Protein AF-A0AA97DEB3-F1 (afdb_monomer)

Foldseek 3Di:
DDDDDDDDDDDDDPDDDDDDDDDQQLLDPVSVVVVCVVDPAHKDKHFLVNCVVVVPFWQQSVCCVDPQWDDDPFHIQHVNHDQQQEFEEEQLHGDQDPDPVGGHHGRRPGTSVFFGMKMWGQDDDPSDDPSHNGTYIYTYTDDDPDQKDKDKDKDKDFDPVQQAPKDFAFPQADPQRDHPPVDDPPDPVDPPPPRDPGTDIDGTDMKIKIKMKIKHWDDDPDDDIDMDIDIDIDIDDDDDDDDFPFDQDPVRDTDTD

Secondary structure (DSSP, 8-state):
----------SS---------PPP-TTSHHHHHHHHHH-SS-EEEEEHHHHHHTT--BHHHHHTTSTTEEE-SSSEEETTB-GGG-EEEETTEE---SSTT-SSPPGGG-BTTTEEEEEEE-S--TTS-TT-SS-EEEEEEP---SSEEEEEEEEEE--GGGTTPEEEE-TTB-TTS-B--------TT-------SSPEEEE---EEEEEEEEEEEEEETTTEEEEEEEEEEEEE---------EEE-TTS-EEE-

pLDDT: mean 79.5, std 14.87, range [31.95, 95.12]

Radius of gyration: 25.23 Å; Cα contacts (8 Å, |Δi|>4): 410; chains: 1; bounding box: 85×54×62 Å

Mean predicted aligned error: 12.55 Å

Sequence (257 aa):
MTIDQLMSAEEGVALEEITIKSTVNKEKVAALILEQKKAVSIQTTIGAQELSQKGVSNAAAAVTKTAGVSKGAKNVIVRGLGDRYNSTTLNGLPLPSEDPEYKNISLDFFDTNIIKNIGVNKVFSSANAGDVGGANINIVSKELNKLKEASIRLGSGINSQTVSKEFLTIDGANKFGTQKLTHSITDFSVYNFKNSFQPNRQNLQINKSASFKYGKKFVVGTNNTFSVFLVGNSSGNYQYQEGNIKQNTNGGSVFRD

Solvent-accessible surface area (backbone atoms only — not comparable to full-atom values): 16010 Å² total; per-residue (Å²): 133,91,81,90,77,91,80,90,78,87,79,95,69,88,73,79,84,80,79,82,83,78,80,82,60,59,30,38,58,71,50,44,52,56,49,47,74,68,45,94,60,72,52,53,67,51,18,36,53,53,37,60,74,70,70,39,65,22,44,46,62,45,50,43,72,39,89,63,32,43,83,48,97,75,47,56,24,29,76,85,32,51,45,75,25,36,42,43,22,52,72,78,40,81,48,72,40,89,43,91,94,44,62,40,44,57,36,70,77,42,41,46,90,52,34,22,28,38,37,43,28,65,58,87,48,93,91,49,68,95,68,46,76,30,28,42,38,33,39,30,60,62,75,81,87,52,61,60,49,76,50,77,49,77,48,75,46,72,58,81,93,42,53,90,39,77,42,78,38,69,65,71,49,45,99,84,73,50,60,77,78,90,66,81,92,81,50,97,86,60,88,79,75,79,76,58,92,64,58,43,77,42,70,50,73,68,27,38,36,41,35,41,37,42,34,43,50,43,76,54,78,96,82,43,73,50,72,53,78,48,75,50,77,49,74,47,80,81,84,88,85,90,73,85,56,69,50,74,49,100,80,75,54,73,50,80,117

Structure (mmCIF, N/CA/C/O backbone):
data_AF-A0AA97DEB3-F1
#
_entry.id   AF-A0AA97DEB3-F1
#
loop_
_atom_site.group_PDB
_atom_site.id
_atom_site.type_symbol
_atom_site.label_atom_id
_atom_site.label_alt_id
_atom_site.label_comp_id
_atom_site.label_asym_id
_atom_site.label_entity_id
_atom_site.label_seq_id
_atom_site.pdbx_PDB_ins_code
_atom_site.Cartn_x
_atom_site.Cartn_y
_atom_site.Cartn_z
_atom_site.occupancy
_atom_site.B_iso_or_equiv
_atom_site.auth_seq_id
_atom_site.auth_comp_id
_atom_site.auth_asym_id
_atom_site.auth_atom_id
_atom_site.pdbx_PDB_model_num
ATOM 1 N N . MET A 1 1 ? -20.457 13.143 16.761 1.00 31.95 1 MET A N 1
ATOM 2 C CA . MET A 1 1 ? -21.461 14.188 16.496 1.00 31.95 1 MET A CA 1
ATOM 3 C C . MET A 1 1 ? -22.691 13.758 17.249 1.00 31.95 1 MET A C 1
ATOM 5 O O . MET A 1 1 ? -23.195 12.683 16.954 1.00 31.95 1 MET A O 1
ATOM 9 N N . THR A 1 2 ? -23.068 14.516 18.265 1.00 32.56 2 THR A N 1
ATOM 10 C CA . THR A 1 2 ? -24.384 14.427 18.893 1.00 32.56 2 THR A CA 1
ATOM 11 C C . THR A 1 2 ? -25.368 15.141 17.969 1.00 32.56 2 THR A C 1
ATOM 13 O O . THR A 1 2 ? -25.054 16.208 17.443 1.00 32.56 2 THR A O 1
ATOM 16 N N . ILE A 1 3 ? -26.481 14.484 17.661 1.00 41.72 3 ILE A N 1
ATOM 17 C CA . ILE A 1 3 ? -27.623 15.086 16.974 1.00 41.72 3 ILE A CA 1
ATOM 18 C C . ILE A 1 3 ? -28.737 15.026 18.005 1.00 41.72 3 ILE A C 1
ATOM 20 O O . ILE A 1 3 ? -29.152 13.929 18.374 1.00 41.72 3 ILE A O 1
ATOM 24 N N . ASP A 1 4 ? -29.165 16.185 18.487 1.00 36.38 4 ASP A N 1
ATOM 25 C CA . ASP A 1 4 ? -30.224 16.284 19.483 1.00 36.38 4 ASP A CA 1
ATOM 26 C C . ASP A 1 4 ? -31.558 16.408 18.745 1.00 36.38 4 ASP A C 1
ATOM 28 O O . ASP A 1 4 ? -31.778 17.358 17.991 1.00 36.38 4 ASP A O 1
ATOM 32 N N . GLN A 1 5 ? -32.434 15.417 18.916 1.00 50.06 5 GLN A N 1
ATOM 33 C CA . GLN A 1 5 ? -33.777 15.422 18.346 1.00 50.06 5 GLN A CA 1
ATOM 34 C C . GLN A 1 5 ? -34.800 15.499 19.477 1.00 50.06 5 GLN A C 1
ATOM 36 O O . GLN A 1 5 ? -34.872 14.612 20.324 1.00 50.06 5 GLN A O 1
ATOM 41 N N . LEU A 1 6 ? -35.580 16.580 19.496 1.00 45.19 6 LEU A N 1
ATOM 42 C CA . LEU A 1 6 ? -36.646 16.790 20.472 1.00 45.19 6 LEU A CA 1
ATOM 43 C C . LEU A 1 6 ? -37.825 15.866 20.142 1.00 45.19 6 LEU A C 1
ATOM 45 O O . LEU A 1 6 ? -38.381 15.942 19.045 1.00 45.19 6 LEU A O 1
ATOM 49 N N . MET A 1 7 ? -38.208 15.004 21.084 1.00 54.56 7 MET A N 1
ATOM 50 C CA . MET A 1 7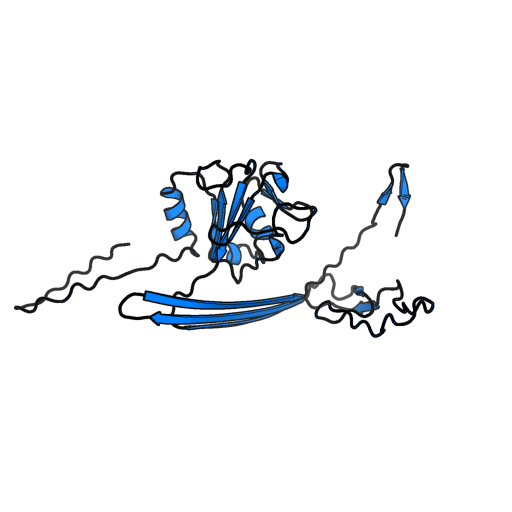 ? -39.403 14.164 20.985 1.00 54.56 7 MET A CA 1
ATOM 51 C C . MET A 1 7 ? -40.389 14.563 22.082 1.00 54.56 7 MET A C 1
ATOM 53 O O . MET A 1 7 ? -40.041 14.574 23.259 1.00 54.56 7 MET A O 1
ATOM 57 N N . SER A 1 8 ? -41.613 14.908 21.684 1.00 55.19 8 SER A N 1
ATOM 58 C CA . SER A 1 8 ? -42.741 15.126 22.591 1.00 55.19 8 SER A CA 1
ATOM 59 C C . SER A 1 8 ? -43.549 13.832 22.673 1.00 55.19 8 SER A C 1
ATOM 61 O O . SER A 1 8 ? -43.906 13.267 21.639 1.00 55.19 8 SER A O 1
ATOM 63 N N . ALA A 1 9 ? -43.807 13.361 23.892 1.00 48.81 9 ALA A N 1
ATOM 64 C CA . ALA A 1 9 ? -44.780 12.316 24.175 1.00 48.81 9 ALA A CA 1
ATOM 65 C C . ALA A 1 9 ? -45.724 12.832 25.267 1.00 48.81 9 ALA A C 1
ATOM 67 O O . ALA A 1 9 ? -45.277 13.252 26.335 1.00 48.81 9 ALA A O 1
ATOM 68 N N . GLU A 1 10 ? -47.016 12.837 24.960 1.00 53.69 10 GLU A N 1
ATOM 69 C CA . GLU A 1 10 ? -48.099 13.109 25.897 1.00 53.69 10 GLU A CA 1
ATOM 70 C C . GLU A 1 10 ? -48.399 11.789 26.633 1.00 53.69 10 GLU A C 1
ATOM 72 O O . GLU A 1 10 ? -48.665 10.769 26.005 1.00 53.69 10 GLU A O 1
ATOM 77 N N . GLU A 1 11 ? -48.250 11.822 27.960 1.00 50.94 11 GLU A N 1
ATOM 78 C CA . GLU A 1 11 ? -48.552 10.768 28.943 1.00 50.94 11 GLU A CA 1
ATOM 79 C C . GLU A 1 11 ? -47.692 9.475 28.961 1.00 50.94 11 GLU A C 1
ATOM 81 O O . GLU A 1 11 ? -47.856 8.521 28.208 1.00 50.94 11 GLU A O 1
ATOM 86 N N . GLY A 1 12 ? -46.828 9.392 29.983 1.00 53.72 12 GLY A N 1
ATOM 87 C CA . GLY A 1 12 ? -46.775 8.224 30.876 1.00 53.72 12 GLY A CA 1
ATOM 88 C C . GLY A 1 12 ? -46.011 6.963 30.462 1.00 53.72 12 GLY A C 1
ATOM 89 O O . GLY A 1 12 ? -45.922 6.052 31.283 1.00 53.72 12 GLY A O 1
ATOM 90 N N . VAL A 1 13 ? -45.419 6.879 29.270 1.00 52.38 13 VAL A N 1
ATOM 91 C CA . VAL A 1 13 ? -44.541 5.749 28.907 1.00 52.38 13 VAL A CA 1
ATOM 92 C C . VAL A 1 13 ? -43.087 6.206 28.944 1.00 52.38 13 VAL A C 1
ATOM 94 O O . VAL A 1 13 ? -42.670 7.038 28.141 1.00 52.38 13 VAL A O 1
ATOM 97 N N . ALA A 1 14 ? -42.302 5.667 29.880 1.00 57.47 14 ALA A N 1
ATOM 98 C CA . ALA A 1 14 ? -40.853 5.830 29.867 1.00 57.47 14 ALA A CA 1
ATOM 99 C C . ALA A 1 14 ? -40.305 5.185 28.583 1.00 57.47 14 ALA A C 1
ATOM 101 O O . ALA A 1 14 ? -40.228 3.962 28.474 1.00 57.47 14 ALA A O 1
ATOM 102 N N . LEU A 1 15 ? -39.997 6.008 27.583 1.00 58.38 15 LEU A N 1
ATOM 103 C CA . LEU A 1 15 ? -39.360 5.566 26.348 1.00 58.38 15 LEU A CA 1
ATOM 104 C C . LEU A 1 15 ? -37.932 5.106 26.673 1.00 58.38 15 LEU A C 1
ATOM 106 O O . LEU A 1 15 ? -37.186 5.828 27.336 1.00 58.38 15 LEU A O 1
ATOM 110 N N . GLU A 1 16 ? -37.551 3.913 26.208 1.00 60.88 16 GLU A N 1
ATOM 111 C CA . GLU A 1 16 ? -36.159 3.455 26.258 1.00 60.88 16 GLU A CA 1
ATOM 112 C C . GLU A 1 16 ? -35.254 4.467 25.543 1.00 60.88 16 GLU A C 1
ATOM 114 O O . GLU A 1 16 ? -35.536 4.898 24.422 1.00 60.88 16 GLU A O 1
ATOM 119 N N . GLU A 1 17 ? -34.160 4.858 26.198 1.00 61.16 17 GLU A N 1
ATOM 120 C CA . GLU A 1 17 ? -33.179 5.788 25.648 1.00 61.16 17 GLU A CA 1
ATOM 121 C C . GLU A 1 17 ? -32.597 5.232 24.336 1.00 61.16 17 GLU A C 1
ATOM 123 O O . GLU A 1 17 ? -31.857 4.245 24.315 1.00 61.16 17 GLU A O 1
ATOM 128 N N . ILE A 1 18 ? -32.908 5.879 23.212 1.00 59.16 18 ILE A N 1
ATOM 129 C CA . ILE A 1 18 ? -32.347 5.516 21.908 1.00 59.16 18 ILE A CA 1
ATOM 130 C C . ILE A 1 18 ? -30.943 6.122 21.800 1.00 59.16 18 ILE A C 1
ATOM 132 O O . ILE A 1 18 ? -30.759 7.253 21.352 1.00 59.16 18 ILE A O 1
ATOM 136 N N . THR A 1 19 ? -29.910 5.362 22.173 1.00 58.75 19 THR A N 1
ATOM 137 C CA . THR A 1 19 ? -28.520 5.777 21.935 1.00 58.75 19 THR A CA 1
ATOM 138 C C . THR A 1 19 ? -28.151 5.607 20.456 1.00 58.75 19 THR A C 1
ATOM 140 O O . THR A 1 19 ? -27.839 4.507 19.989 1.00 58.75 19 THR A O 1
ATOM 143 N N . ILE A 1 20 ? -28.099 6.706 19.699 1.00 57.25 20 ILE A N 1
ATOM 144 C CA . ILE A 1 20 ? -27.602 6.694 18.315 1.00 57.25 20 ILE A CA 1
ATOM 145 C C . ILE A 1 20 ? -26.071 6.543 18.324 1.00 57.25 20 ILE A C 1
ATOM 147 O O . ILE A 1 20 ? -25.315 7.513 18.415 1.00 57.25 20 ILE A O 1
ATOM 151 N N . LYS A 1 21 ? -25.579 5.306 18.196 1.00 59.59 21 LYS A N 1
ATOM 152 C CA . LYS A 1 21 ? -24.144 5.026 18.015 1.00 59.59 21 LYS A CA 1
ATOM 153 C C . LYS A 1 21 ? -23.733 5.306 16.566 1.00 59.59 21 LYS A C 1
ATOM 155 O O . LYS A 1 21 ? -23.835 4.441 15.701 1.00 59.59 21 LYS A O 1
ATOM 160 N N . SER A 1 22 ? -23.243 6.514 16.289 1.00 62.06 22 SER A N 1
ATOM 161 C CA . SER A 1 22 ? -22.642 6.848 14.990 1.00 62.06 22 SER A CA 1
ATOM 162 C C . SER A 1 22 ? -21.151 6.498 14.969 1.00 62.06 22 SER A C 1
ATOM 164 O O . SER A 1 22 ? -20.358 7.046 15.736 1.00 62.06 22 SER A O 1
ATOM 166 N N . THR A 1 23 ? -20.747 5.587 14.081 1.00 67.94 23 THR A N 1
ATOM 167 C CA . THR A 1 23 ? -19.331 5.273 13.847 1.00 67.94 23 THR A CA 1
ATOM 168 C C . THR A 1 23 ? -18.713 6.307 12.907 1.00 67.94 23 THR A C 1
ATOM 170 O O . THR A 1 23 ? -19.160 6.493 11.774 1.00 67.94 23 THR A O 1
ATOM 173 N N . VAL A 1 24 ? -17.648 6.974 13.358 1.00 76.19 24 VAL A N 1
ATOM 174 C CA . VAL A 1 24 ? -16.904 7.937 12.534 1.00 76.19 24 VAL A CA 1
ATOM 175 C C . VAL A 1 24 ? -16.156 7.196 11.424 1.00 76.19 24 VAL A C 1
ATOM 177 O O . VAL A 1 24 ? -15.290 6.365 11.692 1.00 76.19 24 VAL A O 1
ATOM 180 N N . ASN A 1 25 ? -16.460 7.516 10.164 1.00 81.75 25 ASN A N 1
ATOM 181 C CA . ASN A 1 25 ? -15.763 6.924 9.025 1.00 81.75 25 ASN A CA 1
ATOM 182 C C . ASN A 1 25 ? -14.368 7.558 8.840 1.00 81.75 25 ASN A C 1
ATOM 184 O O . ASN A 1 25 ? -14.242 8.621 8.229 1.00 81.75 25 ASN A O 1
ATOM 188 N N . LYS A 1 26 ? -13.327 6.862 9.318 1.00 84.50 26 LYS A N 1
ATOM 189 C CA . LYS A 1 26 ? -11.907 7.247 9.186 1.00 84.50 26 LYS A CA 1
ATOM 190 C C . LYS A 1 26 ? -11.318 7.081 7.773 1.00 84.50 26 LYS A C 1
ATOM 192 O O . LYS A 1 26 ? -10.110 7.204 7.597 1.00 84.50 26 LYS A O 1
ATOM 197 N N . GLU A 1 27 ? -12.137 6.789 6.766 1.00 86.81 27 GLU A N 1
ATOM 198 C CA . GLU A 1 27 ? -11.757 6.901 5.350 1.00 86.81 27 GLU A CA 1
ATOM 199 C C . GLU A 1 27 ? -11.898 8.342 4.840 1.00 86.81 27 GLU A C 1
ATOM 201 O O . GLU A 1 27 ? -11.241 8.713 3.864 1.00 86.81 27 GLU A O 1
ATOM 206 N N . LYS A 1 28 ? -12.759 9.148 5.486 1.00 88.88 28 LYS A N 1
ATOM 207 C CA . LYS A 1 28 ? -13.074 10.518 5.068 1.00 88.88 28 LYS A CA 1
ATOM 208 C C . LYS A 1 28 ? -12.009 11.506 5.526 1.00 88.88 28 LYS A C 1
ATOM 210 O O . LYS A 1 28 ? -11.651 11.544 6.702 1.00 88.88 28 LYS A O 1
ATOM 215 N N . VAL A 1 29 ? -11.622 12.407 4.626 1.00 88.56 29 VAL A N 1
ATOM 216 C CA . VAL A 1 29 ? -10.626 13.460 4.900 1.00 88.56 29 VAL A CA 1
ATOM 217 C C . VAL A 1 29 ? -11.046 14.344 6.079 1.00 88.56 29 VAL A C 1
ATOM 219 O O . VAL A 1 29 ? -10.266 14.561 6.999 1.00 88.56 29 VAL A O 1
ATOM 222 N N . ALA A 1 30 ? -12.307 14.787 6.118 1.00 89.31 30 ALA A N 1
ATOM 223 C CA . ALA A 1 30 ? -12.811 15.640 7.199 1.00 89.31 30 ALA A CA 1
ATOM 224 C C . ALA A 1 30 ? -12.749 14.966 8.585 1.00 89.31 30 ALA A C 1
ATOM 226 O O . ALA A 1 30 ? -12.435 15.620 9.579 1.00 89.31 30 ALA A O 1
ATOM 227 N N . ALA A 1 31 ? -13.016 13.656 8.652 1.00 88.00 31 ALA A N 1
ATOM 228 C CA . ALA A 1 31 ? -12.929 12.894 9.895 1.00 88.00 31 ALA A CA 1
ATOM 229 C C . ALA A 1 31 ? -11.476 12.784 10.381 1.00 88.00 31 ALA A C 1
ATOM 231 O O . ALA A 1 31 ? -11.207 12.997 11.560 1.00 88.00 31 ALA A O 1
ATOM 232 N N . LEU A 1 32 ? -10.543 12.523 9.461 1.00 89.44 32 LEU A N 1
ATOM 233 C CA . LEU A 1 32 ? -9.117 12.440 9.769 1.00 89.44 32 LEU A CA 1
ATOM 234 C C . LEU A 1 32 ? -8.525 13.787 10.195 1.00 89.44 32 LEU A C 1
ATOM 236 O O . LEU A 1 32 ? -7.707 13.819 11.105 1.00 89.44 32 LEU A O 1
ATOM 240 N N . ILE A 1 33 ? -8.960 14.903 9.605 1.00 88.75 33 ILE A N 1
ATOM 241 C CA . ILE A 1 33 ? -8.534 16.246 10.037 1.00 88.75 33 ILE A CA 1
ATOM 242 C C . ILE A 1 33 ? -9.003 16.529 11.469 1.00 88.75 33 ILE A C 1
ATOM 244 O O . ILE A 1 33 ? -8.243 17.064 12.273 1.00 88.75 33 ILE A O 1
ATOM 248 N N . LEU A 1 34 ? -10.245 16.173 11.811 1.00 88.75 34 LEU A N 1
ATOM 249 C CA . LEU A 1 34 ? -10.754 16.320 13.178 1.00 88.75 34 LEU A CA 1
ATOM 250 C C . LEU A 1 34 ? -9.974 15.462 14.179 1.00 88.75 34 LEU A C 1
ATOM 252 O O . LEU A 1 34 ? -9.740 15.906 15.299 1.00 88.75 34 LEU A O 1
ATOM 256 N N . GLU A 1 35 ? -9.572 14.255 13.783 1.00 86.75 35 GLU A N 1
ATOM 257 C CA . GLU A 1 35 ? -8.729 13.377 14.597 1.00 86.75 35 GLU A CA 1
ATOM 258 C C . GLU A 1 35 ? -7.323 13.962 14.778 1.00 86.75 35 GLU A C 1
ATOM 260 O O . GLU A 1 35 ? -6.856 14.075 15.907 1.00 86.75 35 GLU A O 1
ATOM 265 N N . GLN A 1 36 ? -6.699 14.448 13.701 1.00 86.75 36 GLN A N 1
ATOM 266 C CA . GLN A 1 36 ? -5.396 15.118 13.755 1.00 86.75 36 GLN A CA 1
ATOM 267 C C . GLN A 1 36 ? -5.416 16.359 14.653 1.00 86.75 36 GLN A C 1
ATOM 269 O O . GLN A 1 36 ? -4.488 16.561 15.426 1.00 86.75 36 GLN A O 1
ATOM 274 N N . LYS A 1 37 ? -6.487 17.164 14.616 1.00 87.31 37 LYS A N 1
ATOM 275 C CA . LYS A 1 37 ? -6.647 18.333 15.502 1.00 87.31 37 LYS A CA 1
ATOM 276 C C . LYS A 1 37 ? -6.703 17.970 16.988 1.00 87.31 37 LYS A C 1
ATOM 278 O O . LYS A 1 37 ? -6.411 18.818 17.821 1.00 87.31 37 LYS A O 1
ATOM 283 N N . LYS A 1 38 ? -7.121 16.747 17.318 1.00 8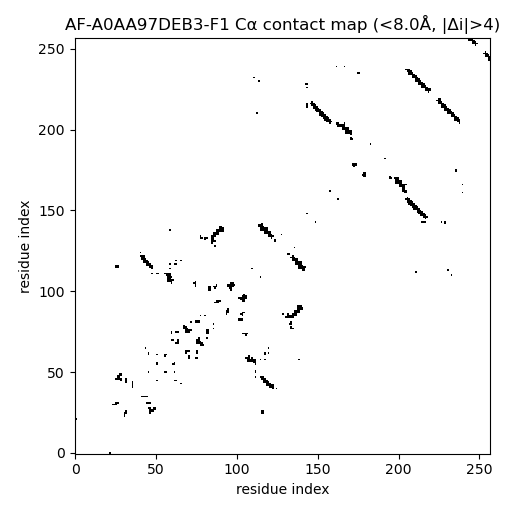7.38 38 LYS A N 1
ATOM 284 C CA . LYS A 1 38 ? -7.203 16.237 18.694 1.00 87.38 38 LYS A CA 1
ATOM 285 C C . LYS A 1 38 ? -5.969 15.430 19.104 1.00 87.38 38 LYS A C 1
ATOM 287 O O . LYS A 1 38 ? -5.870 15.041 20.264 1.00 87.38 38 LYS A O 1
ATOM 292 N N . ALA A 1 39 ? -5.073 15.125 18.167 1.00 82.88 39 ALA A N 1
ATOM 293 C CA . ALA A 1 39 ? -3.917 14.285 18.426 1.00 82.88 39 ALA A CA 1
ATOM 294 C C . ALA A 1 39 ? -2.884 15.030 19.282 1.00 82.88 39 ALA A C 1
ATOM 296 O O . ALA A 1 39 ? -2.558 16.186 19.025 1.00 82.88 39 ALA A O 1
ATOM 297 N N . VAL A 1 40 ? -2.350 14.340 20.292 1.00 81.38 40 VAL A N 1
ATOM 298 C CA . VAL A 1 40 ? -1.299 14.872 21.179 1.00 81.38 40 VAL A CA 1
ATOM 299 C C . VAL A 1 40 ? 0.052 14.944 20.458 1.00 81.38 40 VAL A C 1
ATOM 301 O O . VAL A 1 40 ? 0.881 15.796 20.763 1.00 81.38 40 VAL A O 1
ATOM 304 N N . SER A 1 41 ? 0.281 14.060 19.484 1.00 79.62 41 SER A N 1
ATOM 305 C CA . SER A 1 41 ? 1.502 14.001 18.681 1.00 79.62 41 SER A CA 1
ATOM 306 C C . SER A 1 41 ? 1.228 14.326 17.212 1.00 79.62 41 SER A C 1
ATOM 308 O O . SER A 1 41 ? 0.129 14.121 16.694 1.00 79.62 41 SER A O 1
ATOM 310 N N . ILE A 1 42 ? 2.251 14.838 16.521 1.00 80.75 42 ILE A N 1
ATOM 311 C CA . ILE A 1 42 ? 2.151 15.178 15.099 1.00 80.75 42 ILE A CA 1
ATOM 312 C C . ILE A 1 42 ? 2.120 13.887 14.278 1.00 80.75 42 ILE A C 1
ATOM 314 O O . ILE A 1 42 ? 3.145 13.233 14.075 1.00 80.75 42 ILE A O 1
ATOM 318 N N . GLN A 1 43 ? 0.945 13.568 13.743 1.00 86.06 43 GLN A N 1
ATOM 319 C CA . GLN A 1 43 ? 0.738 12.456 12.826 1.00 86.06 43 GLN A CA 1
ATOM 320 C C . GLN A 1 43 ? 0.072 12.954 11.546 1.00 86.06 43 GLN A C 1
ATOM 322 O O . GLN A 1 43 ? -0.994 13.567 11.576 1.00 86.06 43 GLN A O 1
ATOM 327 N N . THR A 1 44 ? 0.675 12.658 10.397 1.00 90.19 44 THR A N 1
ATOM 328 C CA . THR A 1 44 ? 0.016 12.876 9.106 1.00 90.19 44 THR A CA 1
ATOM 329 C C . THR A 1 44 ? -0.771 11.627 8.751 1.00 90.19 44 THR A C 1
ATOM 331 O O . THR A 1 44 ? -0.199 10.547 8.710 1.00 90.19 44 THR A O 1
ATOM 334 N N . THR A 1 45 ? -2.068 11.754 8.485 1.00 91.69 45 THR A N 1
ATOM 335 C CA . THR A 1 45 ? -2.910 10.614 8.092 1.00 91.69 45 THR A CA 1
ATOM 336 C C . THR A 1 45 ? -3.547 10.863 6.735 1.00 91.69 45 THR A C 1
ATOM 338 O O . THR A 1 45 ? -4.148 11.915 6.533 1.00 91.69 45 THR A O 1
ATOM 341 N N . ILE A 1 46 ? -3.441 9.886 5.835 1.00 92.31 46 ILE A N 1
ATOM 342 C CA . ILE A 1 46 ? -4.049 9.910 4.501 1.00 92.31 46 ILE A CA 1
ATOM 343 C C . ILE A 1 46 ? -5.131 8.830 4.443 1.00 92.31 46 ILE A C 1
ATOM 345 O O . ILE A 1 46 ? -4.850 7.650 4.651 1.00 92.31 46 ILE A O 1
ATOM 349 N N . GLY A 1 47 ? -6.376 9.227 4.179 1.00 93.12 47 GLY A N 1
ATOM 350 C CA . GLY A 1 47 ? -7.536 8.327 4.151 1.00 93.12 47 GLY A CA 1
ATOM 351 C C . GLY A 1 47 ? -7.836 7.747 2.776 1.00 93.12 47 GLY A C 1
ATOM 352 O O . GLY A 1 47 ? -7.485 8.343 1.761 1.00 93.12 47 GLY A O 1
ATOM 353 N N . ALA A 1 48 ? -8.561 6.626 2.725 1.00 90.62 48 ALA A N 1
ATOM 354 C CA . ALA A 1 48 ? -8.939 5.961 1.476 1.00 90.62 48 ALA A CA 1
ATOM 355 C C . ALA A 1 48 ? -9.650 6.885 0.468 1.00 90.62 48 ALA A C 1
ATOM 357 O O . ALA A 1 48 ? -9.452 6.735 -0.737 1.00 90.62 48 ALA A O 1
ATOM 358 N N . GLN A 1 49 ? -10.430 7.868 0.940 1.00 91.38 49 GLN A N 1
ATOM 359 C CA . GLN A 1 49 ? -11.046 8.869 0.065 1.00 91.38 49 GLN A CA 1
ATOM 360 C C . GLN A 1 49 ? -9.989 9.710 -0.667 1.00 91.38 49 GLN A C 1
ATOM 362 O O . GLN A 1 49 ? -10.077 9.895 -1.879 1.00 91.38 49 GLN A O 1
ATOM 367 N N . GLU A 1 50 ? -8.978 10.198 0.052 1.00 92.50 50 GLU A N 1
ATOM 368 C CA . GLU A 1 50 ? -7.885 10.986 -0.524 1.00 92.50 50 GLU A CA 1
ATOM 369 C C . GLU A 1 50 ? -6.998 10.132 -1.433 1.00 92.50 50 GLU A C 1
ATOM 371 O O . GLU A 1 50 ? -6.602 10.582 -2.506 1.00 92.50 50 GLU A O 1
ATOM 376 N N . LEU A 1 51 ? -6.738 8.879 -1.045 1.00 91.88 51 LEU A N 1
ATOM 377 C CA . LEU A 1 51 ? -5.993 7.921 -1.866 1.00 91.88 51 LEU A CA 1
ATOM 378 C C . LEU A 1 51 ? -6.665 7.708 -3.226 1.00 91.88 51 LEU A C 1
ATOM 380 O O . LEU A 1 51 ? -6.003 7.765 -4.262 1.00 91.88 51 LEU A O 1
ATOM 384 N N . SER A 1 52 ? -7.988 7.532 -3.224 1.00 89.00 52 SER A N 1
ATOM 385 C CA . SER A 1 52 ? -8.770 7.394 -4.451 1.00 89.00 52 SER A CA 1
ATOM 386 C C . SER A 1 52 ? -8.743 8.668 -5.298 1.00 89.00 52 SER A C 1
ATOM 388 O O . SER A 1 52 ? -8.606 8.573 -6.513 1.00 89.00 52 SER A O 1
ATOM 390 N N . GLN A 1 53 ? -8.853 9.850 -4.682 1.00 90.81 53 GLN A N 1
ATOM 391 C CA . GLN A 1 53 ? -8.802 11.132 -5.400 1.00 90.81 53 GLN A CA 1
ATOM 392 C C . GLN A 1 53 ? -7.427 11.398 -6.023 1.00 90.81 53 GLN A C 1
ATOM 394 O O . GLN A 1 53 ? -7.339 11.944 -7.117 1.00 90.81 53 GLN A O 1
ATOM 399 N N . LYS A 1 54 ? -6.350 10.988 -5.345 1.00 89.06 54 LYS A N 1
ATOM 400 C CA . LYS A 1 54 ? -4.968 11.122 -5.826 1.00 89.06 54 LYS A CA 1
ATOM 401 C C . LYS A 1 54 ? -4.545 10.010 -6.794 1.00 89.06 54 LYS A C 1
ATOM 403 O O . LYS A 1 54 ? -3.406 10.034 -7.256 1.00 89.06 54 LYS A O 1
ATOM 408 N N . GLY A 1 55 ? -5.417 9.037 -7.072 1.00 86.38 55 GLY A N 1
ATOM 409 C CA . GLY A 1 55 ? -5.140 7.935 -7.996 1.00 86.38 55 GLY A CA 1
ATOM 410 C C . GLY A 1 55 ? -3.980 7.033 -7.563 1.00 86.38 55 GLY A C 1
ATOM 411 O O . GLY A 1 55 ? -3.277 6.495 -8.413 1.00 86.38 55 GLY A O 1
ATOM 412 N N . VAL A 1 56 ? -3.736 6.889 -6.257 1.00 88.75 56 VAL A N 1
ATOM 413 C CA . VAL A 1 56 ? -2.671 6.013 -5.741 1.00 88.75 56 VAL A CA 1
ATOM 414 C C . VAL A 1 56 ? -3.173 4.578 -5.591 1.00 88.75 56 VAL A C 1
ATOM 416 O O . VAL A 1 56 ? -4.255 4.324 -5.060 1.00 88.75 56 VAL A O 1
ATOM 419 N N . SER A 1 57 ? -2.372 3.630 -6.071 1.00 86.50 57 SER A N 1
ATOM 420 C CA . SER A 1 57 ? -2.710 2.204 -6.121 1.00 86.50 57 SER A CA 1
ATOM 421 C C . SER A 1 57 ? -2.294 1.431 -4.870 1.00 86.50 57 SER A C 1
ATOM 423 O O . SER A 1 57 ? -2.981 0.485 -4.496 1.00 86.50 57 SER A O 1
ATOM 425 N N . ASN A 1 58 ? -1.233 1.858 -4.178 1.00 89.75 58 ASN A N 1
ATOM 426 C CA . ASN A 1 58 ? -0.680 1.149 -3.022 1.00 89.75 58 ASN A CA 1
ATOM 427 C C . ASN A 1 58 ? -0.162 2.085 -1.912 1.00 89.75 58 ASN A C 1
ATOM 429 O O . ASN A 1 58 ? -0.126 3.312 -2.069 1.00 89.75 58 ASN A O 1
ATOM 433 N N . ALA A 1 59 ? 0.229 1.501 -0.774 1.00 92.56 59 ALA A N 1
ATOM 434 C CA . ALA A 1 59 ? 0.717 2.241 0.385 1.00 92.56 59 ALA A CA 1
ATOM 435 C C . ALA A 1 59 ? 2.030 2.977 0.106 1.00 92.56 59 ALA A C 1
ATOM 437 O O . ALA A 1 59 ? 2.182 4.105 0.570 1.00 92.56 59 ALA A O 1
ATOM 438 N N . ALA A 1 60 ? 2.948 2.403 -0.679 1.00 92.50 60 ALA A N 1
ATOM 439 C CA . ALA A 1 60 ? 4.208 3.065 -1.023 1.00 92.50 60 ALA A CA 1
ATOM 440 C C . ALA A 1 60 ? 3.955 4.392 -1.755 1.00 92.50 60 ALA A C 1
ATOM 442 O O . ALA A 1 60 ? 4.434 5.449 -1.344 1.00 92.50 60 ALA A O 1
ATOM 443 N N . ALA A 1 61 ? 3.134 4.365 -2.806 1.00 91.38 61 ALA A N 1
ATOM 444 C CA . ALA A 1 61 ? 2.771 5.560 -3.554 1.00 91.38 61 ALA A CA 1
ATOM 445 C C . ALA A 1 61 ? 1.977 6.547 -2.684 1.00 91.38 61 ALA A C 1
ATOM 447 O O . ALA A 1 61 ? 2.166 7.758 -2.792 1.00 91.38 61 ALA A O 1
ATOM 448 N N . ALA A 1 62 ? 1.133 6.049 -1.781 1.00 92.44 62 ALA A N 1
ATOM 449 C CA . ALA A 1 62 ? 0.382 6.871 -0.845 1.00 92.44 62 ALA A CA 1
ATOM 450 C C . ALA A 1 62 ? 1.278 7.659 0.122 1.00 92.44 62 ALA A C 1
ATOM 452 O O . ALA A 1 62 ? 1.123 8.875 0.243 1.00 92.44 62 ALA A O 1
ATOM 453 N N . VAL A 1 63 ? 2.241 7.008 0.783 1.00 92.81 63 VAL A N 1
ATOM 454 C CA . VAL A 1 63 ? 3.096 7.689 1.769 1.00 92.81 63 VAL A CA 1
ATOM 455 C C . VAL A 1 63 ? 4.006 8.732 1.125 1.00 92.81 63 VAL A C 1
ATOM 457 O O . VAL A 1 63 ? 4.270 9.751 1.756 1.00 92.81 63 VAL A O 1
ATOM 460 N N . THR A 1 64 ? 4.390 8.570 -0.149 1.00 92.50 64 THR A N 1
ATOM 461 C CA . THR A 1 64 ? 5.138 9.606 -0.898 1.00 92.50 64 THR A CA 1
ATOM 462 C C . THR A 1 64 ? 4.341 10.891 -1.120 1.00 92.50 64 THR A C 1
ATOM 464 O O . THR A 1 64 ? 4.909 11.923 -1.462 1.00 92.50 64 THR A O 1
ATOM 467 N N . LYS A 1 65 ? 3.016 10.869 -0.912 1.00 90.81 65 LYS A N 1
ATOM 468 C CA . LYS A 1 65 ? 2.184 12.083 -0.927 1.00 90.81 65 LYS A CA 1
ATOM 469 C C . LYS A 1 65 ? 2.251 12.865 0.385 1.00 90.81 65 LYS A C 1
ATOM 471 O O . LYS A 1 65 ? 1.664 13.941 0.470 1.00 90.81 65 LYS A O 1
ATOM 476 N N . THR A 1 66 ? 2.944 12.338 1.393 1.00 89.69 66 THR A N 1
ATOM 477 C CA . THR A 1 66 ? 3.246 13.039 2.641 1.00 89.69 66 THR A CA 1
ATOM 478 C C . THR A 1 66 ? 4.563 13.799 2.501 1.00 89.69 66 THR A C 1
ATOM 480 O O . THR A 1 66 ? 5.544 13.270 1.987 1.00 89.69 66 THR A O 1
ATOM 483 N N . ALA A 1 67 ? 4.621 15.031 3.010 1.00 89.50 67 ALA A N 1
ATOM 484 C CA . ALA A 1 67 ? 5.836 15.844 2.966 1.00 89.50 67 ALA A CA 1
ATOM 485 C C . ALA A 1 67 ? 7.040 15.129 3.608 1.00 89.50 67 ALA A C 1
ATOM 487 O O . ALA A 1 67 ? 6.900 14.502 4.659 1.00 89.50 67 ALA A O 1
ATOM 488 N N . GLY A 1 68 ? 8.231 15.254 3.022 1.00 89.38 68 GLY A N 1
ATOM 489 C CA . GLY A 1 68 ? 9.457 14.658 3.567 1.00 89.38 68 GLY A CA 1
ATOM 490 C C . GLY A 1 68 ? 9.531 13.130 3.464 1.00 89.38 68 GLY A C 1
ATOM 491 O O . GLY A 1 68 ? 10.317 12.529 4.192 1.00 89.38 68 GLY A O 1
ATOM 492 N N . VAL A 1 69 ? 8.715 12.514 2.603 1.00 92.75 69 VAL A N 1
ATOM 493 C CA . VAL A 1 69 ? 8.789 11.092 2.248 1.00 92.75 69 VAL A CA 1
ATOM 494 C C . VAL A 1 69 ? 9.069 10.977 0.751 1.00 92.75 69 VAL A C 1
ATOM 496 O O . VAL A 1 69 ? 8.375 11.593 -0.054 1.00 92.75 69 VAL A O 1
ATOM 499 N N . SER A 1 70 ? 10.062 10.180 0.369 1.00 92.31 70 SER A N 1
ATOM 500 C CA . SER A 1 70 ? 10.373 9.863 -1.028 1.00 92.31 70 SER A CA 1
ATOM 501 C C . SER A 1 70 ? 10.430 8.352 -1.250 1.00 92.31 70 SER A C 1
ATOM 503 O O . SER A 1 70 ? 10.604 7.571 -0.312 1.00 92.31 70 SER A O 1
ATOM 505 N N . LYS A 1 71 ? 10.237 7.921 -2.502 1.00 89.06 71 LYS A N 1
ATOM 506 C CA . LYS A 1 71 ? 10.367 6.508 -2.873 1.00 89.06 71 LYS A CA 1
ATOM 507 C C . LYS A 1 71 ? 11.859 6.169 -2.974 1.00 89.06 71 LYS A C 1
ATOM 509 O O . LYS A 1 71 ? 12.569 6.813 -3.740 1.00 89.06 71 LYS A O 1
ATOM 514 N N . GLY A 1 72 ? 12.325 5.208 -2.180 1.00 85.69 72 GLY A N 1
ATOM 515 C CA . GLY A 1 72 ? 13.646 4.599 -2.339 1.00 85.69 72 GLY A CA 1
ATOM 516 C C . GLY A 1 72 ? 13.603 3.426 -3.321 1.00 85.69 72 GLY A C 1
ATOM 517 O O . GLY A 1 72 ? 12.606 3.226 -4.013 1.00 85.69 72 GLY A O 1
ATOM 518 N N . ALA A 1 73 ? 14.681 2.639 -3.373 1.00 81.88 73 ALA A N 1
ATOM 519 C CA . ALA A 1 73 ? 14.776 1.494 -4.284 1.00 81.88 73 ALA A CA 1
ATOM 520 C C . ALA A 1 73 ? 13.708 0.422 -3.998 1.00 81.88 73 ALA A C 1
ATOM 522 O O . ALA A 1 73 ? 13.056 -0.058 -4.920 1.00 81.88 73 ALA A O 1
ATOM 523 N N . LYS A 1 74 ? 13.503 0.093 -2.717 1.00 83.25 74 LYS A N 1
ATOM 524 C CA . LYS A 1 74 ? 12.531 -0.919 -2.275 1.00 83.25 74 LYS A CA 1
ATOM 525 C C . LYS A 1 74 ? 11.518 -0.389 -1.265 1.00 83.25 74 LYS A C 1
ATOM 527 O O . LYS A 1 74 ? 10.321 -0.606 -1.421 1.00 83.25 74 LYS A O 1
ATOM 532 N N . ASN A 1 75 ? 11.999 0.365 -0.281 1.00 89.44 75 ASN A N 1
ATOM 533 C CA . ASN A 1 75 ? 11.177 1.032 0.726 1.00 89.44 75 ASN A CA 1
ATOM 534 C C . ASN A 1 75 ? 11.284 2.551 0.625 1.00 89.44 75 ASN A C 1
ATOM 536 O O . ASN A 1 75 ? 11.978 3.103 -0.231 1.00 89.44 75 ASN A O 1
ATOM 540 N N . VAL A 1 76 ? 10.549 3.245 1.485 1.00 91.88 76 VAL A N 1
ATOM 541 C CA . VAL A 1 76 ? 10.499 4.705 1.491 1.00 91.88 76 VAL A CA 1
ATOM 542 C C . VAL A 1 76 ? 11.611 5.308 2.334 1.00 91.88 76 VAL A C 1
ATOM 544 O O . VAL A 1 76 ? 12.053 4.736 3.329 1.00 91.88 76 VAL A O 1
ATOM 547 N N . ILE A 1 77 ? 12.047 6.490 1.920 1.00 93.00 77 ILE A N 1
ATOM 548 C CA . ILE A 1 77 ? 13.028 7.306 2.623 1.00 93.00 77 ILE A CA 1
ATOM 549 C C . ILE A 1 77 ? 12.257 8.425 3.310 1.00 93.00 77 ILE A C 1
ATOM 551 O O . ILE A 1 77 ? 11.483 9.137 2.667 1.00 93.00 77 ILE A O 1
ATOM 555 N N . VAL A 1 78 ? 12.457 8.594 4.614 1.00 93.31 78 VAL A N 1
ATOM 556 C CA . VAL A 1 78 ? 11.743 9.601 5.405 1.00 93.31 78 VAL A CA 1
ATOM 557 C C . VAL A 1 78 ? 12.750 10.563 6.004 1.00 93.31 78 VAL A C 1
ATOM 559 O O . VAL A 1 78 ? 13.645 10.148 6.728 1.00 93.31 78 VAL A O 1
ATOM 562 N N . ARG A 1 79 ? 12.629 11.857 5.688 1.00 91.38 79 ARG A N 1
ATOM 563 C CA . ARG A 1 79 ? 13.580 12.906 6.111 1.00 91.38 79 ARG A CA 1
ATOM 564 C C . ARG A 1 79 ? 15.044 12.570 5.772 1.00 91.38 79 ARG A C 1
ATOM 566 O O . ARG A 1 79 ? 15.945 12.866 6.545 1.00 91.38 79 ARG A O 1
ATOM 573 N N . GLY A 1 80 ? 15.273 11.921 4.628 1.00 90.38 80 GLY A N 1
ATOM 574 C CA . GLY A 1 80 ? 16.606 11.470 4.204 1.00 90.38 80 GLY A CA 1
ATOM 575 C C . GLY A 1 80 ? 17.106 10.200 4.901 1.00 90.38 80 GLY A C 1
ATOM 576 O O . GLY A 1 80 ? 18.169 9.700 4.549 1.00 90.38 80 GLY A O 1
ATOM 577 N N . LEU A 1 81 ? 16.344 9.641 5.845 1.00 91.44 81 LEU A N 1
ATOM 578 C CA . LEU A 1 81 ? 16.687 8.406 6.538 1.00 91.44 81 LEU A CA 1
ATOM 579 C C . LEU A 1 81 ? 16.129 7.196 5.786 1.00 91.44 81 LEU A C 1
ATOM 581 O O . LEU A 1 81 ? 14.940 7.133 5.449 1.00 91.44 81 LEU A O 1
ATOM 585 N N . GLY A 1 82 ? 17.018 6.242 5.514 1.00 90.81 82 GLY A N 1
ATOM 586 C CA . GLY A 1 82 ? 16.690 4.990 4.841 1.00 90.81 82 GLY A CA 1
ATOM 587 C C . GLY A 1 82 ? 15.875 4.028 5.707 1.00 90.81 82 GLY A C 1
ATOM 588 O O . GLY A 1 82 ? 15.573 4.291 6.871 1.00 90.81 82 GLY A O 1
ATOM 589 N N . ASP A 1 83 ? 15.567 2.870 5.127 1.00 90.94 83 ASP A N 1
ATOM 590 C CA . ASP A 1 83 ? 14.648 1.871 5.678 1.00 90.94 83 ASP A CA 1
ATOM 591 C C . ASP A 1 83 ? 14.944 1.444 7.128 1.00 90.94 83 ASP A C 1
ATOM 593 O O . ASP A 1 83 ? 14.027 1.309 7.933 1.00 90.94 83 ASP A O 1
ATOM 597 N N . ARG A 1 84 ? 16.225 1.317 7.500 1.00 91.19 84 ARG A N 1
ATOM 598 C CA . ARG A 1 84 ? 16.652 0.879 8.844 1.00 91.19 84 ARG A CA 1
ATOM 599 C C . ARG A 1 84 ? 16.116 1.759 9.981 1.00 91.19 84 ARG A C 1
ATOM 601 O O . ARG A 1 84 ? 15.908 1.263 11.087 1.00 91.19 84 ARG A O 1
ATOM 608 N N . TYR A 1 85 ? 15.874 3.041 9.705 1.00 92.06 85 TYR A N 1
ATOM 609 C CA . TYR A 1 85 ? 15.378 4.024 10.676 1.00 92.06 85 TYR A CA 1
ATOM 610 C C . TYR A 1 85 ? 13.856 4.172 10.666 1.00 92.06 85 TYR A C 1
ATOM 612 O O . TYR A 1 85 ? 13.307 4.920 11.478 1.00 92.06 85 TYR A O 1
ATOM 620 N N . ASN A 1 86 ? 13.176 3.484 9.751 1.00 91.44 86 ASN A N 1
ATOM 621 C CA . ASN A 1 86 ? 11.728 3.479 9.648 1.00 91.44 86 ASN A CA 1
ATOM 622 C C . ASN A 1 86 ? 11.170 2.198 10.280 1.00 91.44 86 ASN A C 1
ATOM 624 O O . ASN A 1 86 ? 11.872 1.194 10.437 1.00 91.44 86 ASN A O 1
ATOM 628 N N . SER A 1 87 ? 9.902 2.246 10.670 1.00 92.44 87 SE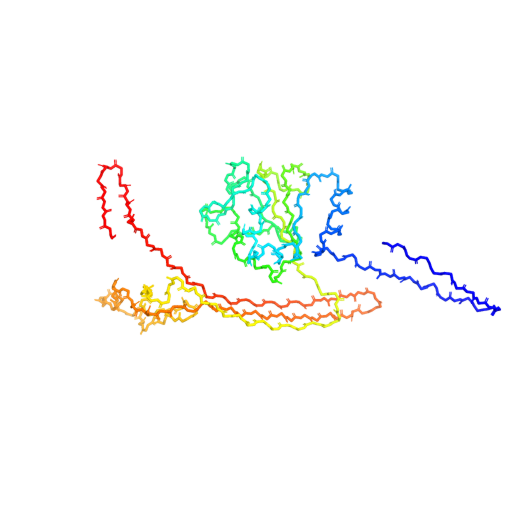R A N 1
ATOM 629 C CA . SER A 1 87 ? 9.142 1.089 11.142 1.00 92.44 87 SER A CA 1
ATOM 630 C C . SER A 1 87 ? 7.798 1.054 10.431 1.00 92.44 87 SER A C 1
ATOM 632 O O . SER A 1 87 ? 7.153 2.092 10.289 1.00 92.44 87 SER A O 1
ATOM 634 N N . THR A 1 88 ? 7.372 -0.128 10.002 1.00 93.38 88 THR A N 1
ATOM 635 C CA . THR A 1 88 ? 6.067 -0.351 9.381 1.00 93.38 88 THR A CA 1
ATOM 636 C C . THR A 1 88 ? 5.207 -1.224 10.278 1.00 93.38 88 THR A C 1
ATOM 638 O O . THR A 1 88 ? 5.630 -2.287 10.737 1.00 93.38 88 THR A O 1
ATOM 641 N N . THR A 1 89 ? 3.983 -0.770 10.521 1.00 93.75 89 THR A N 1
ATOM 642 C CA . THR A 1 89 ? 2.985 -1.481 11.314 1.00 93.75 89 THR A CA 1
ATOM 643 C C . THR A 1 89 ? 1.681 -1.634 10.534 1.00 93.75 89 THR A C 1
ATOM 645 O O . THR A 1 89 ? 1.349 -0.821 9.672 1.00 93.75 89 THR A O 1
ATOM 648 N N . LEU A 1 90 ? 0.931 -2.693 10.829 1.00 93.50 90 LEU A N 1
ATOM 649 C CA . LEU A 1 90 ? -0.419 -2.929 10.331 1.00 93.50 90 LEU A CA 1
ATOM 650 C C . LEU A 1 90 ? -1.368 -2.994 11.517 1.00 93.50 90 LEU A C 1
ATOM 652 O O . LEU A 1 90 ? -1.230 -3.849 12.388 1.00 93.50 90 LEU A O 1
ATOM 656 N N . ASN A 1 91 ? -2.335 -2.082 11.556 1.00 92.00 91 ASN A N 1
ATOM 657 C CA . ASN A 1 91 ? -3.252 -1.914 12.682 1.00 92.00 91 ASN A CA 1
ATOM 658 C C . ASN A 1 91 ? -2.509 -1.766 14.028 1.00 92.00 91 ASN A C 1
ATOM 660 O O . ASN A 1 91 ? -2.974 -2.250 15.056 1.00 92.00 91 ASN A O 1
ATOM 664 N N . GLY A 1 92 ? -1.345 -1.107 14.012 1.00 90.81 92 GLY A N 1
ATOM 665 C CA . GLY A 1 92 ? -0.477 -0.921 15.178 1.00 90.81 92 GLY A CA 1
ATOM 666 C C . GLY A 1 92 ? 0.458 -2.094 15.496 1.00 90.81 92 GLY A C 1
ATOM 667 O O . GLY A 1 92 ? 1.302 -1.954 16.375 1.00 90.81 92 GLY A O 1
ATOM 668 N N . LEU A 1 93 ? 0.363 -3.218 14.782 1.00 91.69 93 LEU A N 1
ATOM 669 C CA . LEU A 1 93 ? 1.220 -4.388 14.993 1.00 91.69 93 LEU A CA 1
ATOM 670 C C . LEU A 1 93 ? 2.436 -4.355 14.058 1.00 91.69 93 LEU A C 1
ATOM 672 O O . LEU A 1 93 ? 2.268 -4.027 12.883 1.00 91.69 93 LEU A O 1
ATOM 676 N N . PRO A 1 94 ? 3.649 -4.691 14.528 1.00 91.00 94 PRO A N 1
ATOM 677 C CA . PRO A 1 94 ? 4.842 -4.707 13.686 1.00 91.00 94 PRO A CA 1
ATOM 678 C C . PRO A 1 94 ? 4.732 -5.766 12.589 1.00 91.00 94 PRO A C 1
ATOM 680 O O . PRO A 1 94 ? 4.248 -6.873 12.827 1.00 91.00 94 PRO A O 1
ATOM 683 N N . LEU A 1 95 ? 5.205 -5.423 11.390 1.00 91.62 95 LEU A N 1
ATOM 684 C CA . LEU A 1 95 ? 5.282 -6.350 10.266 1.00 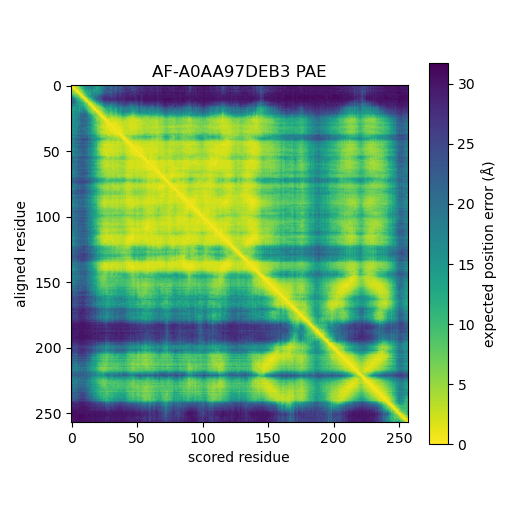91.62 95 LEU A CA 1
ATOM 685 C C . LEU A 1 95 ? 6.734 -6.752 9.978 1.00 91.62 95 LEU A C 1
ATOM 687 O O . LEU A 1 95 ? 7.593 -5.869 9.915 1.00 91.62 95 LEU A O 1
ATOM 691 N N . PRO A 1 96 ? 7.016 -8.053 9.779 1.00 91.19 96 PRO A N 1
ATOM 692 C CA . PRO A 1 96 ? 8.343 -8.510 9.390 1.00 91.19 96 PRO A CA 1
ATOM 693 C C . PRO A 1 96 ? 8.622 -8.189 7.919 1.00 91.19 96 PRO A C 1
ATOM 695 O O . PRO A 1 96 ? 7.701 -8.131 7.106 1.00 91.19 96 PRO A O 1
ATOM 698 N N . SER A 1 97 ? 9.898 -8.025 7.580 1.00 92.94 97 SER A N 1
ATOM 699 C CA . SER A 1 97 ? 10.346 -7.891 6.192 1.00 92.94 97 SER A CA 1
ATOM 700 C C . SER A 1 97 ? 10.178 -9.195 5.407 1.00 92.94 97 SER A C 1
ATOM 702 O O . SER A 1 97 ? 10.361 -10.285 5.951 1.00 92.94 97 SER A O 1
ATOM 704 N N . GLU A 1 98 ? 9.880 -9.084 4.113 1.00 93.25 98 GLU A N 1
ATOM 705 C CA . GLU A 1 98 ? 9.950 -10.186 3.146 1.00 93.25 98 GLU A CA 1
ATOM 706 C C . GLU A 1 98 ? 11.369 -10.451 2.623 1.00 93.25 98 GLU A C 1
ATOM 708 O O . GLU A 1 98 ? 11.596 -11.451 1.946 1.00 93.25 98 GLU A O 1
ATOM 713 N N . ASP A 1 99 ? 12.305 -9.534 2.874 1.00 90.56 99 ASP A N 1
ATOM 714 C CA . ASP A 1 99 ? 13.665 -9.567 2.340 1.00 90.56 99 ASP A CA 1
ATOM 715 C C . ASP A 1 99 ? 14.687 -9.291 3.448 1.00 90.56 99 ASP A C 1
ATOM 717 O O . ASP A 1 99 ? 14.591 -8.251 4.107 1.00 90.56 99 ASP A O 1
ATOM 721 N N . PRO A 1 100 ? 15.674 -10.181 3.654 1.00 88.19 100 PRO A N 1
ATOM 722 C CA . PRO A 1 100 ? 16.679 -10.023 4.701 1.00 88.19 100 PRO A CA 1
ATOM 723 C C . PRO A 1 100 ? 17.562 -8.772 4.555 1.00 88.19 100 PRO A C 1
ATOM 725 O O . PRO A 1 100 ? 18.158 -8.347 5.544 1.00 88.19 100 PRO A O 1
ATOM 728 N N . GLU A 1 101 ? 17.664 -8.163 3.370 1.00 89.94 101 GLU A N 1
ATOM 729 C CA . GLU A 1 101 ? 18.421 -6.916 3.177 1.00 89.94 101 GLU A CA 1
ATOM 730 C C . GLU A 1 101 ? 17.718 -5.687 3.780 1.00 89.94 101 GLU A C 1
ATOM 732 O O . GLU A 1 101 ? 18.364 -4.672 4.074 1.00 89.94 101 GLU A O 1
ATOM 737 N N . TYR A 1 102 ? 16.401 -5.778 3.987 1.00 91.50 102 TYR A N 1
ATOM 738 C CA . TYR A 1 102 ? 15.548 -4.686 4.445 1.00 91.50 102 TYR A CA 1
ATOM 739 C C . TYR A 1 102 ? 14.927 -5.008 5.803 1.00 91.50 102 TYR A C 1
ATOM 741 O O . TYR A 1 102 ? 14.646 -6.152 6.147 1.00 91.50 102 TYR A O 1
ATOM 749 N N . LYS A 1 103 ? 14.709 -3.968 6.604 1.00 91.25 103 LYS A N 1
ATOM 750 C CA . LYS A 1 103 ? 14.091 -4.077 7.926 1.00 91.25 103 LYS A CA 1
ATOM 751 C C . LYS A 1 103 ? 12.570 -4.123 7.820 1.00 91.25 103 LYS A C 1
ATOM 753 O O . LYS A 1 103 ? 11.933 -4.851 8.577 1.00 91.25 103 LYS A O 1
ATOM 758 N N . ASN A 1 104 ? 11.989 -3.321 6.927 1.00 92.81 104 ASN A N 1
ATOM 759 C CA . ASN A 1 104 ? 10.539 -3.222 6.779 1.00 92.81 104 ASN A CA 1
ATOM 760 C C . ASN A 1 104 ? 10.029 -3.987 5.568 1.00 92.81 104 ASN A C 1
ATOM 762 O O . ASN A 1 104 ? 10.689 -4.048 4.532 1.00 92.81 104 ASN A O 1
ATOM 766 N N . ILE A 1 105 ? 8.791 -4.456 5.692 1.00 93.94 105 ILE A N 1
ATOM 767 C CA . ILE A 1 105 ? 8.040 -5.002 4.571 1.00 93.94 105 ILE A CA 1
ATOM 768 C C . ILE A 1 105 ? 7.877 -3.976 3.443 1.00 93.94 105 ILE A C 1
ATOM 770 O O . ILE A 1 105 ? 7.648 -2.789 3.710 1.00 93.94 105 ILE A O 1
ATOM 774 N N . SER A 1 106 ? 7.912 -4.426 2.189 1.00 93.00 106 SER A N 1
ATOM 775 C CA . SER A 1 106 ? 7.594 -3.552 1.061 1.00 93.00 106 SER A CA 1
ATOM 776 C C . SER A 1 106 ? 6.165 -3.009 1.147 1.00 93.00 106 SER A C 1
ATOM 778 O O . SER A 1 106 ? 5.174 -3.742 1.122 1.00 93.00 106 SER A O 1
ATOM 780 N N . LEU A 1 107 ? 6.040 -1.680 1.179 1.00 92.50 107 LEU A N 1
ATOM 781 C CA . LEU A 1 107 ? 4.740 -1.000 1.169 1.00 92.50 107 LEU A CA 1
ATOM 782 C C . LEU A 1 107 ? 3.973 -1.194 -0.155 1.00 92.50 107 LEU A C 1
ATOM 784 O O . LEU A 1 107 ? 2.783 -0.882 -0.225 1.00 92.50 107 LEU A O 1
ATOM 788 N N . ASP A 1 108 ? 4.628 -1.699 -1.205 1.00 88.88 108 ASP A N 1
ATOM 789 C CA . ASP A 1 108 ? 3.975 -2.025 -2.475 1.00 88.88 108 ASP A CA 1
ATOM 790 C C . ASP A 1 108 ? 3.014 -3.231 -2.338 1.00 88.88 108 ASP A C 1
ATOM 792 O O . ASP A 1 108 ? 2.083 -3.333 -3.134 1.00 88.88 108 ASP A O 1
ATOM 796 N N . PHE A 1 109 ? 3.145 -4.075 -1.298 1.00 87.88 109 PHE A N 1
ATOM 797 C CA . PHE A 1 109 ? 2.208 -5.182 -1.023 1.00 87.88 109 PHE A CA 1
ATOM 798 C C . PHE A 1 109 ? 0.809 -4.735 -0.583 1.00 87.88 109 PHE A C 1
ATOM 800 O O . PHE A 1 109 ? -0.143 -5.515 -0.638 1.00 87.88 109 PHE A O 1
ATOM 807 N N . PHE A 1 110 ? 0.667 -3.498 -0.105 1.00 90.06 110 PHE A N 1
ATOM 808 C CA . PHE A 1 110 ? -0.576 -3.024 0.491 1.00 90.06 110 PHE A CA 1
ATOM 809 C C . PHE A 1 110 ? -1.350 -2.165 -0.498 1.00 90.06 110 PHE A C 1
ATOM 811 O O . PHE A 1 110 ? -1.122 -0.961 -0.617 1.00 90.06 110 PHE A O 1
ATOM 818 N N . ASP A 1 111 ? -2.309 -2.773 -1.185 1.00 87.69 111 ASP A N 1
ATOM 819 C CA . ASP A 1 111 ? -3.189 -2.049 -2.098 1.00 87.69 111 ASP A CA 1
ATOM 820 C C . ASP A 1 111 ? -4.164 -1.120 -1.375 1.00 87.69 111 ASP A C 1
ATOM 822 O O . ASP A 1 111 ? -4.742 -1.452 -0.337 1.00 87.69 111 ASP A O 1
ATOM 826 N N . THR A 1 112 ? -4.505 0.006 -1.999 1.00 88.19 112 THR A N 1
ATOM 827 C CA . THR A 1 112 ? -5.508 0.945 -1.458 1.00 88.19 112 THR A CA 1
ATOM 828 C C . THR A 1 112 ? -6.909 0.333 -1.318 1.00 88.19 112 THR A C 1
ATOM 830 O O . THR A 1 112 ? -7.762 0.832 -0.575 1.00 88.19 112 THR A O 1
ATOM 833 N N . ASN A 1 113 ? -7.148 -0.815 -1.955 1.00 82.06 113 ASN A N 1
ATOM 834 C CA . ASN A 1 113 ? -8.365 -1.599 -1.792 1.00 82.06 113 ASN A CA 1
ATOM 835 C C . ASN A 1 113 ? -8.558 -2.120 -0.358 1.00 82.06 113 ASN A C 1
ATOM 837 O O . ASN A 1 113 ? -9.704 -2.122 0.107 1.00 82.06 113 ASN A O 1
ATOM 841 N N . ILE A 1 114 ? -7.479 -2.485 0.348 1.00 85.06 114 ILE A N 1
ATOM 842 C CA . ILE A 1 114 ? -7.519 -3.003 1.729 1.00 85.06 114 ILE A CA 1
ATOM 843 C C . ILE A 1 114 ? -7.291 -1.932 2.795 1.00 85.06 114 ILE A C 1
ATOM 845 O O . ILE A 1 114 ? -7.586 -2.162 3.966 1.00 85.06 114 ILE A O 1
ATOM 849 N N . ILE A 1 115 ? -6.807 -0.757 2.399 1.00 90.62 115 ILE A N 1
ATOM 850 C CA . ILE A 1 115 ? -6.387 0.315 3.305 1.00 90.62 115 ILE A CA 1
ATOM 851 C C . ILE A 1 115 ? -7.554 1.254 3.613 1.00 90.62 115 ILE A C 1
ATOM 853 O O . ILE A 1 115 ? -8.150 1.833 2.708 1.00 90.62 115 ILE A O 1
ATOM 857 N N . LYS A 1 116 ? -7.851 1.448 4.899 1.00 91.62 116 LYS A N 1
ATOM 858 C CA . LYS A 1 116 ? -8.771 2.476 5.409 1.00 91.62 116 LYS A CA 1
ATOM 859 C C . LYS A 1 116 ? -8.090 3.838 5.450 1.00 91.62 116 LYS A C 1
ATOM 861 O O . LYS A 1 116 ? -8.635 4.829 4.968 1.00 91.62 116 LYS A O 1
ATOM 866 N N . ASN A 1 117 ? -6.895 3.875 6.029 1.00 93.50 117 ASN A N 1
ATOM 867 C CA . ASN A 1 117 ? -6.018 5.037 6.068 1.00 93.50 117 ASN A CA 1
ATOM 868 C C . ASN A 1 117 ? -4.576 4.609 6.370 1.00 93.50 117 ASN A C 1
ATOM 870 O O . ASN A 1 117 ? -4.330 3.481 6.796 1.00 93.50 117 ASN A O 1
ATOM 874 N N . ILE A 1 118 ? -3.634 5.515 6.127 1.00 95.06 118 ILE A N 1
ATOM 875 C CA . ILE A 1 118 ? -2.219 5.344 6.455 1.00 95.06 118 ILE A CA 1
ATOM 876 C C . ILE A 1 118 ? -1.802 6.512 7.331 1.00 95.06 118 ILE A C 1
ATOM 878 O O . ILE A 1 118 ? -1.955 7.668 6.932 1.00 95.06 118 ILE A O 1
ATOM 882 N N . GLY A 1 119 ? -1.274 6.206 8.509 1.00 93.12 119 GLY A N 1
ATOM 883 C CA . GLY A 1 119 ? -0.698 7.174 9.428 1.00 93.12 119 GLY A CA 1
ATOM 884 C C . GLY A 1 119 ? 0.823 7.180 9.326 1.00 93.12 119 GLY A C 1
ATOM 885 O O . GLY A 1 119 ? 1.459 6.151 9.514 1.00 93.12 119 GLY A O 1
ATOM 886 N N . VAL A 1 120 ? 1.411 8.345 9.081 1.00 93.00 120 VAL A N 1
ATOM 887 C CA . VAL A 1 120 ? 2.857 8.581 9.099 1.00 93.00 120 VAL A CA 1
ATOM 888 C C . VAL A 1 120 ? 3.181 9.431 10.322 1.00 93.00 120 VAL A C 1
ATOM 890 O O . VAL A 1 120 ? 2.887 10.630 10.362 1.00 93.00 120 VAL A O 1
ATOM 893 N N . ASN A 1 121 ? 3.783 8.804 11.327 1.00 91.50 121 ASN A N 1
ATOM 894 C CA . ASN A 1 121 ? 4.248 9.467 12.535 1.00 91.50 121 ASN A CA 1
ATOM 895 C C . ASN A 1 121 ? 5.761 9.682 12.449 1.00 91.50 121 ASN A C 1
ATOM 897 O O . ASN A 1 121 ? 6.534 8.730 12.404 1.00 91.50 121 ASN A O 1
ATOM 901 N N . LYS A 1 122 ? 6.179 10.947 12.428 1.00 90.06 122 LYS A N 1
ATOM 902 C CA . LYS A 1 122 ? 7.593 11.348 12.344 1.00 90.06 122 LYS A CA 1
ATOM 903 C C . LYS A 1 122 ? 8.127 11.870 13.678 1.00 90.06 122 LYS A C 1
ATOM 905 O O . LYS A 1 122 ? 9.158 12.540 13.716 1.00 90.06 122 LYS A O 1
ATOM 910 N N . VAL A 1 123 ? 7.368 11.683 14.748 1.00 86.31 123 VAL A N 1
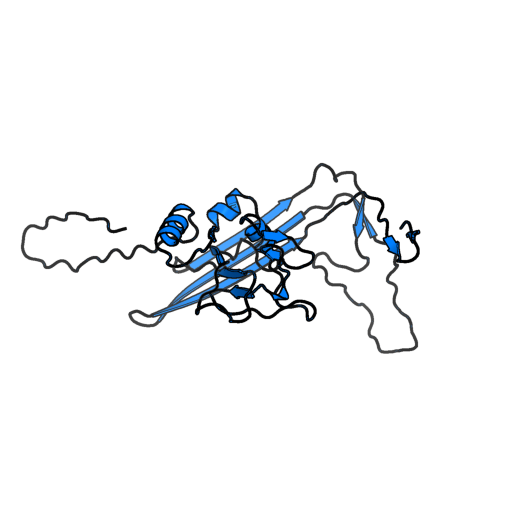ATOM 911 C CA . VAL A 1 123 ? 7.720 12.102 16.098 1.00 86.31 123 VAL A CA 1
ATOM 912 C C . VAL A 1 123 ? 7.919 10.845 16.925 1.00 86.31 123 VAL A C 1
ATOM 914 O O . VAL A 1 123 ? 7.122 9.904 16.879 1.00 86.31 123 VAL A O 1
ATOM 917 N N . PHE A 1 124 ? 9.010 10.822 17.678 1.00 81.38 124 PHE A N 1
ATOM 918 C CA . PHE A 1 124 ? 9.241 9.751 18.627 1.00 81.38 124 PHE A CA 1
ATOM 919 C C . PHE A 1 124 ? 8.149 9.779 19.705 1.00 81.38 124 PHE A C 1
ATOM 921 O O . PHE A 1 124 ? 7.824 10.834 20.247 1.00 81.38 124 PHE A O 1
ATOM 928 N N . SER A 1 125 ? 7.555 8.625 19.996 1.00 78.81 125 SER A N 1
ATOM 929 C CA . SER A 1 125 ? 6.544 8.484 21.044 1.00 78.81 125 SER A CA 1
ATOM 930 C C . SER A 1 125 ? 6.714 7.134 21.724 1.00 78.81 125 SER A C 1
ATOM 932 O O . SER A 1 125 ? 7.183 6.196 21.086 1.00 78.81 125 SER A O 1
ATOM 934 N N . SER A 1 126 ? 6.305 7.021 22.988 1.00 79.19 126 SER A N 1
ATOM 935 C CA . SER A 1 126 ? 6.394 5.773 23.764 1.00 79.19 126 SER A CA 1
ATOM 936 C C . SER A 1 126 ? 5.592 4.611 23.168 1.00 79.19 126 SER A C 1
ATOM 938 O O . SER A 1 126 ? 5.851 3.460 23.497 1.00 79.19 126 SER A O 1
ATOM 940 N N . ALA A 1 127 ? 4.629 4.904 22.291 1.00 75.88 127 ALA A N 1
ATOM 941 C CA . ALA A 1 127 ? 3.857 3.903 21.562 1.00 75.88 127 ALA A CA 1
ATOM 942 C C . ALA A 1 127 ? 4.596 3.339 20.332 1.00 75.88 127 ALA A C 1
ATOM 944 O O . ALA A 1 127 ? 4.175 2.325 19.782 1.00 75.88 127 ALA A O 1
ATOM 945 N N . ASN A 1 128 ? 5.672 3.993 19.882 1.00 79.50 128 ASN A N 1
ATOM 946 C CA . ASN A 1 128 ? 6.482 3.537 18.757 1.00 79.50 128 ASN A CA 1
ATOM 947 C C . ASN A 1 128 ? 7.658 2.689 19.258 1.00 79.50 128 ASN A C 1
ATOM 949 O O . ASN A 1 128 ? 8.115 2.838 20.391 1.00 79.50 128 ASN A O 1
ATOM 953 N N . ALA A 1 129 ? 8.188 1.831 18.387 1.00 77.12 129 ALA A N 1
ATOM 954 C CA . ALA A 1 129 ? 9.400 1.083 18.689 1.00 77.12 129 ALA A CA 1
ATOM 955 C C . ALA A 1 129 ? 10.595 2.030 18.933 1.00 77.12 129 ALA A C 1
ATOM 957 O O . ALA A 1 129 ? 10.736 3.067 18.278 1.00 77.12 129 ALA A O 1
ATOM 958 N N . GLY A 1 130 ? 11.457 1.664 19.887 1.00 79.81 130 GLY A N 1
ATOM 959 C CA . GLY A 1 130 ? 12.609 2.473 20.314 1.00 79.81 130 GLY A CA 1
ATOM 960 C C . GLY A 1 130 ? 13.693 2.662 19.247 1.00 79.81 130 GLY A C 1
ATOM 961 O O . GLY A 1 130 ? 14.583 3.487 19.409 1.00 79.81 130 GLY A O 1
ATOM 962 N N . ASP A 1 131 ? 13.612 1.918 18.148 1.00 83.50 131 ASP A N 1
ATOM 963 C CA . ASP A 1 131 ? 14.554 1.913 17.030 1.00 83.50 131 ASP A CA 1
ATOM 964 C C . ASP A 1 131 ? 14.098 2.793 15.843 1.00 83.50 131 ASP A C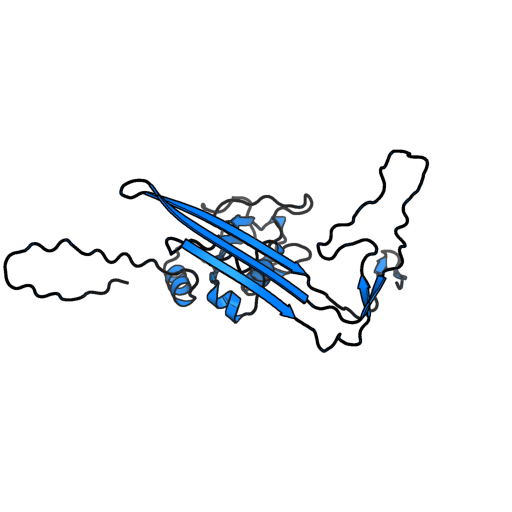 1
ATOM 966 O O . ASP A 1 131 ? 14.674 2.732 14.753 1.00 83.50 131 ASP A O 1
ATOM 970 N N . VAL A 1 132 ? 13.051 3.608 16.033 1.00 87.50 132 VAL A N 1
ATOM 971 C CA . VAL A 1 132 ? 12.483 4.495 15.006 1.00 87.50 132 VAL A CA 1
ATOM 972 C C . VAL A 1 132 ? 13.104 5.888 15.085 1.00 87.50 132 VAL A C 1
ATOM 974 O O . VAL A 1 132 ? 12.763 6.685 15.957 1.00 87.50 132 VAL A O 1
ATOM 977 N N . GLY A 1 133 ? 13.976 6.202 14.124 1.00 83.94 133 GLY A N 1
ATOM 978 C CA . GLY A 1 133 ? 14.586 7.530 13.963 1.00 83.94 133 GLY A CA 1
ATOM 979 C C . GLY A 1 133 ? 13.968 8.384 12.847 1.00 83.94 133 GLY A C 1
ATOM 980 O O . GLY A 1 133 ? 14.029 9.610 12.903 1.00 83.94 133 GLY A O 1
ATOM 981 N N . GLY A 1 134 ? 13.367 7.752 11.834 1.00 87.25 134 GLY A N 1
ATOM 982 C CA . GLY A 1 134 ? 12.761 8.418 10.677 1.00 87.25 134 GLY A CA 1
ATOM 983 C C . GLY A 1 134 ? 11.261 8.610 10.836 1.00 87.25 134 GLY A C 1
ATOM 984 O O . GLY A 1 134 ? 10.789 9.722 11.094 1.00 87.25 134 GLY A O 1
ATOM 985 N N . ALA A 1 135 ? 10.505 7.526 10.667 1.00 91.38 135 ALA A N 1
ATOM 986 C CA . ALA A 1 135 ? 9.075 7.502 10.941 1.00 91.38 135 ALA A CA 1
ATOM 987 C C . ALA A 1 135 ? 8.539 6.098 11.219 1.00 91.38 135 ALA A C 1
ATOM 989 O O . ALA A 1 135 ? 9.057 5.099 10.718 1.00 91.38 135 ALA A O 1
ATOM 990 N N . ASN A 1 136 ? 7.435 6.052 11.961 1.00 93.00 136 ASN A N 1
ATOM 991 C CA . ASN A 1 136 ? 6.546 4.903 11.985 1.00 93.00 136 ASN A CA 1
ATOM 992 C C . ASN A 1 136 ? 5.425 5.105 10.952 1.00 93.00 136 ASN A C 1
ATOM 994 O O . ASN A 1 136 ? 4.773 6.154 10.916 1.00 93.00 136 ASN A O 1
ATOM 998 N N . ILE A 1 137 ? 5.227 4.107 10.098 1.00 93.69 137 ILE A N 1
ATOM 999 C CA . ILE A 1 137 ? 4.209 4.065 9.053 1.00 93.69 137 ILE A CA 1
ATOM 1000 C C . ILE A 1 137 ? 3.210 2.987 9.455 1.00 93.69 137 ILE A C 1
ATOM 1002 O O . ILE A 1 137 ? 3.488 1.798 9.335 1.00 93.69 137 ILE A O 1
ATOM 1006 N N . ASN A 1 138 ? 2.045 3.413 9.929 1.00 94.00 138 ASN A N 1
ATOM 1007 C CA . ASN A 1 138 ? 0.972 2.517 10.327 1.00 94.00 138 ASN A CA 1
ATOM 1008 C C . ASN A 1 138 ? -0.089 2.444 9.231 1.00 94.00 138 ASN A C 1
ATOM 1010 O O . ASN A 1 138 ? -0.755 3.436 8.922 1.00 94.00 138 ASN A O 1
ATOM 1014 N N . ILE A 1 139 ? -0.269 1.261 8.663 1.00 95.12 139 ILE A N 1
ATOM 1015 C CA . ILE A 1 139 ? -1.331 0.962 7.712 1.00 95.12 139 ILE A CA 1
ATOM 1016 C C . ILE A 1 139 ? -2.538 0.490 8.512 1.00 95.12 139 ILE A C 1
ATOM 1018 O O . ILE A 1 139 ? -2.461 -0.493 9.242 1.00 95.12 139 ILE A O 1
ATOM 1022 N N . VAL A 1 140 ? -3.677 1.159 8.366 1.00 93.50 140 VAL A N 1
ATOM 1023 C CA . VAL A 1 140 ? -4.922 0.722 8.999 1.00 93.50 140 VAL A CA 1
ATOM 1024 C C . VAL A 1 140 ? -5.798 0.069 7.944 1.00 93.50 140 VAL A C 1
ATOM 1026 O O . VAL A 1 140 ? -6.155 0.701 6.947 1.00 93.50 140 VAL A O 1
ATOM 1029 N N . SER A 1 141 ? -6.164 -1.193 8.150 1.00 89.75 141 SER A N 1
ATOM 1030 C CA . SER A 1 141 ? -7.020 -1.928 7.221 1.00 89.75 141 SER A CA 1
ATOM 1031 C C . SER A 1 141 ? -8.481 -1.477 7.306 1.00 89.75 141 SER A C 1
ATOM 1033 O O . SER A 1 141 ? -8.944 -0.942 8.319 1.00 89.75 141 SER A O 1
ATOM 1035 N N . LYS A 1 142 ? -9.236 -1.703 6.227 1.00 85.56 142 LYS A N 1
ATOM 1036 C CA . LYS A 1 142 ? -10.694 -1.525 6.217 1.00 85.56 142 LYS A CA 1
ATOM 1037 C C . LYS A 1 142 ? -11.361 -2.483 7.195 1.00 85.56 142 LYS A C 1
ATOM 1039 O O . LYS A 1 142 ? -10.942 -3.623 7.357 1.00 85.56 142 LYS A O 1
ATOM 1044 N N . GLU A 1 143 ? -12.426 -1.996 7.815 1.00 80.00 143 GLU A N 1
ATOM 1045 C CA . GLU A 1 143 ? -13.251 -2.744 8.759 1.00 80.00 143 GLU A CA 1
ATOM 1046 C C . GLU A 1 143 ? -14.637 -2.980 8.166 1.00 80.00 143 GLU A C 1
ATOM 1048 O O . GLU A 1 143 ? -15.125 -2.213 7.329 1.00 80.00 143 GLU A O 1
ATOM 1053 N N . LEU A 1 144 ? -15.294 -4.045 8.623 1.00 80.19 144 LEU A N 1
ATOM 1054 C CA . LEU A 1 144 ? -16.651 -4.347 8.200 1.00 80.19 144 LEU A CA 1
ATOM 1055 C C . LEU A 1 144 ? -17.657 -3.490 8.982 1.00 80.19 144 LEU A C 1
ATOM 1057 O O . LEU A 1 144 ? -18.010 -3.786 10.128 1.00 80.19 144 LEU A O 1
ATOM 1061 N N . ASN A 1 145 ? -18.161 -2.441 8.337 1.00 72.12 145 ASN A N 1
ATOM 1062 C CA . ASN A 1 145 ? -19.187 -1.577 8.929 1.00 72.12 145 ASN A CA 1
ATOM 1063 C C . ASN A 1 145 ? -20.588 -2.212 8.881 1.00 72.12 145 ASN A C 1
ATOM 1065 O O . ASN A 1 145 ? -21.415 -1.955 9.750 1.00 72.12 145 ASN A O 1
ATOM 1069 N N . LYS A 1 146 ? -20.850 -3.075 7.892 1.00 79.25 146 LYS A N 1
ATOM 1070 C CA . LYS A 1 146 ? -22.132 -3.778 7.702 1.00 79.25 146 LYS A CA 1
ATOM 1071 C C . LYS A 1 146 ? -22.071 -5.207 8.258 1.00 79.25 146 LYS A C 1
ATOM 1073 O O . LYS A 1 146 ? -20.998 -5.699 8.583 1.00 79.25 146 LYS A O 1
ATOM 1078 N N . LEU A 1 147 ? -23.214 -5.895 8.353 1.00 84.44 147 LEU A N 1
ATOM 1079 C CA . LEU A 1 147 ? -23.252 -7.315 8.751 1.00 84.44 147 LEU A CA 1
ATOM 1080 C C . LEU A 1 147 ? -22.577 -8.230 7.721 1.00 84.44 147 LEU A C 1
ATOM 1082 O O . LEU A 1 147 ? -21.951 -9.226 8.079 1.00 84.44 147 LEU A O 1
ATOM 1086 N N . LYS A 1 148 ? -22.700 -7.893 6.437 1.00 88.81 148 LYS A N 1
ATOM 1087 C CA . LYS A 1 148 ? -22.066 -8.594 5.321 1.00 88.81 148 LYS A CA 1
ATOM 1088 C C . LYS A 1 148 ? -21.657 -7.579 4.264 1.00 88.81 148 LYS A C 1
ATOM 1090 O O . LYS A 1 148 ? -22.347 -6.578 4.066 1.00 88.81 148 LYS A O 1
ATOM 1095 N N . GLU A 1 149 ? -20.559 -7.849 3.579 1.00 87.81 149 GLU A N 1
ATOM 1096 C CA . GLU A 1 149 ? -20.122 -7.067 2.431 1.00 87.81 149 GLU A CA 1
ATOM 1097 C C . GLU A 1 149 ? -19.435 -7.979 1.419 1.00 87.81 149 GLU A C 1
ATOM 1099 O O . GLU A 1 149 ? -18.622 -8.822 1.791 1.00 87.81 149 GLU A O 1
ATOM 1104 N N . ALA A 1 150 ? -19.751 -7.797 0.141 1.00 90.00 150 ALA A N 1
ATOM 1105 C CA . ALA A 1 150 ? -19.059 -8.440 -0.961 1.00 90.00 150 ALA A CA 1
ATOM 1106 C C . ALA A 1 150 ? -18.848 -7.407 -2.070 1.00 90.00 150 ALA A C 1
ATOM 1108 O O . ALA A 1 150 ? -19.756 -6.635 -2.379 1.00 90.00 150 ALA A O 1
ATOM 1109 N N . SER A 1 151 ? -17.656 -7.370 -2.655 1.00 87.38 151 SER A N 1
ATOM 1110 C CA . SER A 1 151 ? -17.373 -6.520 -3.810 1.00 87.38 151 SER A CA 1
ATOM 1111 C C . SER A 1 151 ? -16.377 -7.195 -4.731 1.00 87.38 151 SER A C 1
ATOM 1113 O O . SER A 1 151 ? -15.362 -7.700 -4.258 1.00 87.38 151 SER A O 1
ATOM 1115 N N . ILE A 1 152 ? -16.630 -7.133 -6.032 1.00 90.56 152 ILE A N 1
ATOM 1116 C CA . ILE A 1 152 ? -15.706 -7.577 -7.072 1.00 90.56 152 ILE A CA 1
ATOM 1117 C C . ILE A 1 152 ? -15.417 -6.366 -7.952 1.00 90.56 152 ILE A C 1
ATOM 1119 O O . ILE A 1 152 ? -16.335 -5.632 -8.320 1.00 90.56 152 ILE A O 1
ATOM 1123 N N . ARG A 1 153 ? -14.145 -6.136 -8.270 1.00 87.31 153 ARG A N 1
ATOM 1124 C CA . ARG A 1 153 ? -13.718 -5.123 -9.237 1.00 87.31 153 ARG A CA 1
ATOM 1125 C C . ARG A 1 153 ? -12.770 -5.755 -10.234 1.00 87.31 153 ARG A C 1
ATOM 1127 O O . ARG A 1 153 ? -11.801 -6.398 -9.838 1.00 87.31 153 ARG A O 1
ATOM 1134 N N . LEU A 1 154 ? -13.046 -5.521 -11.507 1.00 91.12 154 LEU A N 1
ATOM 1135 C CA . LEU A 1 154 ? -12.193 -5.896 -12.623 1.00 91.12 154 LEU A CA 1
ATOM 1136 C C . LEU A 1 154 ? -11.766 -4.610 -13.325 1.00 91.12 154 LEU A C 1
ATOM 1138 O O . LEU A 1 154 ? -12.585 -3.714 -13.528 1.00 91.12 154 LEU A O 1
ATOM 1142 N N . GLY A 1 155 ? -10.488 -4.511 -13.658 1.00 89.12 155 GLY A N 1
ATOM 1143 C CA . GLY A 1 155 ? -9.897 -3.375 -14.343 1.00 89.12 155 GLY A CA 1
ATOM 1144 C C . GLY A 1 155 ? -9.053 -3.838 -15.521 1.00 89.12 155 GLY A C 1
ATOM 1145 O O . GLY A 1 155 ? -8.401 -4.881 -15.471 1.00 89.12 155 GLY A O 1
ATOM 1146 N N . SER A 1 156 ? -9.068 -3.045 -16.585 1.00 91.38 156 SER A N 1
ATOM 1147 C CA . SER A 1 156 ? -8.207 -3.214 -17.749 1.00 91.38 156 SER A CA 1
ATOM 1148 C C . SER A 1 156 ? -7.723 -1.838 -18.193 1.00 91.38 156 SER A C 1
ATOM 1150 O O . SER A 1 156 ? -8.483 -0.874 -18.118 1.00 91.38 156 SER A O 1
ATOM 1152 N N . GLY A 1 157 ? -6.479 -1.727 -18.648 1.00 90.44 157 GLY A N 1
ATOM 1153 C CA . GLY A 1 157 ? -5.895 -0.454 -19.066 1.00 90.44 157 GLY A CA 1
ATOM 1154 C C . GLY A 1 157 ? -4.905 -0.626 -20.207 1.00 90.44 157 GLY A C 1
ATOM 1155 O O . GLY A 1 157 ? -4.142 -1.587 -20.231 1.00 90.44 157 GLY A O 1
ATOM 1156 N N . ILE A 1 158 ? -4.919 0.314 -21.149 1.00 89.38 158 ILE A N 1
ATOM 1157 C CA . ILE A 1 158 ? -3.992 0.357 -22.283 1.00 89.38 158 ILE A CA 1
ATOM 1158 C C . ILE A 1 158 ? -3.276 1.702 -22.245 1.00 89.38 158 ILE A C 1
ATOM 1160 O O . ILE A 1 158 ? -3.907 2.737 -22.030 1.00 89.38 158 ILE A O 1
ATOM 1164 N N . ASN A 1 159 ? -1.964 1.690 -22.463 1.00 87.12 159 ASN A N 1
ATOM 1165 C CA . ASN A 1 159 ? -1.197 2.911 -22.661 1.00 87.12 159 ASN A CA 1
ATOM 1166 C C . ASN A 1 159 ? -1.127 3.223 -24.163 1.00 87.12 159 ASN A C 1
ATOM 1168 O O . ASN A 1 159 ? -0.520 2.472 -24.925 1.00 87.12 159 ASN A O 1
ATOM 1172 N N . SER A 1 160 ? -1.746 4.331 -24.586 1.00 87.94 160 SER A N 1
ATOM 1173 C CA . SER A 1 160 ? -1.805 4.744 -25.996 1.00 87.94 160 SER A CA 1
ATOM 1174 C C . SER A 1 160 ? -0.422 4.978 -26.613 1.00 87.94 160 SER A C 1
ATOM 1176 O O . SER A 1 160 ? -0.239 4.730 -27.800 1.00 87.94 160 SER A O 1
ATOM 1178 N N . GLN A 1 161 ? 0.567 5.376 -25.807 1.00 85.81 161 GLN A N 1
ATOM 1179 C CA . GLN A 1 161 ? 1.938 5.629 -26.264 1.00 85.81 161 GLN A CA 1
ATOM 1180 C C . GLN A 1 161 ? 2.718 4.343 -26.574 1.00 85.81 161 GLN A C 1
ATOM 1182 O O . GLN A 1 161 ? 3.753 4.390 -27.235 1.00 85.81 161 GLN A O 1
ATOM 1187 N N . THR A 1 162 ? 2.243 3.185 -26.106 1.00 86.12 162 THR A N 1
ATOM 1188 C CA . THR A 1 162 ? 2.938 1.897 -26.262 1.00 86.12 162 THR A CA 1
ATOM 1189 C C . THR A 1 162 ? 2.185 0.917 -27.157 1.00 86.12 162 THR A C 1
ATOM 1191 O O . THR A 1 162 ? 2.563 -0.247 -27.230 1.00 86.12 162 THR A O 1
ATOM 1194 N N . VAL A 1 163 ? 1.116 1.352 -27.835 1.00 85.06 163 VAL A N 1
ATOM 1195 C CA . VAL A 1 163 ? 0.265 0.467 -28.656 1.00 85.06 163 VAL A CA 1
ATOM 1196 C C . VAL A 1 163 ? 1.051 -0.186 -29.794 1.00 85.06 163 VAL A C 1
ATOM 1198 O O . VAL A 1 163 ? 0.892 -1.378 -30.039 1.00 85.06 163 VAL A O 1
ATOM 1201 N N . SER A 1 164 ? 1.940 0.572 -30.436 1.00 85.06 164 SER A N 1
ATOM 1202 C CA . SER A 1 164 ? 2.792 0.090 -31.534 1.00 85.06 164 SER A CA 1
ATOM 1203 C C . SER A 1 164 ? 4.182 -0.353 -31.071 1.00 85.06 164 SER A C 1
ATOM 1205 O O . SER A 1 164 ? 5.076 -0.521 -31.897 1.00 85.06 164 SER A O 1
ATOM 1207 N N . LYS A 1 165 ? 4.404 -0.471 -29.756 1.00 85.81 165 LYS A N 1
ATOM 1208 C CA . LYS A 1 165 ? 5.701 -0.845 -29.189 1.00 85.81 165 LYS A CA 1
ATOM 1209 C C . LYS A 1 165 ? 5.720 -2.333 -28.853 1.00 85.81 165 LYS A C 1
ATOM 1211 O O . LYS A 1 165 ? 4.719 -2.917 -28.434 1.00 85.81 165 LYS A O 1
ATOM 1216 N N . GLU A 1 166 ? 6.887 -2.925 -29.049 1.00 85.81 166 GLU A N 1
ATOM 1217 C CA . GLU A 1 166 ? 7.152 -4.321 -28.740 1.00 85.81 166 GLU A CA 1
ATOM 1218 C C . GLU A 1 166 ? 7.562 -4.441 -27.268 1.00 85.81 166 GLU A C 1
ATOM 1220 O O . GLU A 1 166 ? 8.439 -3.715 -26.797 1.00 85.81 166 GLU A O 1
ATOM 1225 N N . PHE A 1 167 ? 6.915 -5.340 -26.529 1.00 85.38 167 PHE A N 1
ATOM 1226 C CA . PHE A 1 167 ? 7.281 -5.659 -25.154 1.00 85.38 167 PHE A CA 1
ATOM 1227 C C . PHE A 1 167 ? 8.066 -6.963 -25.114 1.00 85.38 167 PHE A C 1
ATOM 1229 O O . PHE A 1 167 ? 7.730 -7.937 -25.792 1.00 85.38 167 PHE A O 1
ATOM 1236 N N . LEU A 1 168 ? 9.081 -6.977 -24.259 1.00 82.75 168 LEU A N 1
ATOM 1237 C CA . LEU A 1 168 ? 9.889 -8.149 -23.972 1.00 82.75 168 LEU A CA 1
ATOM 1238 C C . LEU A 1 168 ? 9.303 -8.864 -22.752 1.00 82.75 168 LEU A C 1
ATOM 1240 O O . LEU A 1 168 ? 9.071 -8.251 -21.711 1.00 82.75 168 LEU A O 1
ATOM 1244 N N . THR A 1 169 ? 9.041 -10.159 -22.889 1.00 76.88 169 THR A N 1
ATOM 1245 C CA . THR A 1 169 ? 8.497 -11.012 -21.827 1.00 76.88 169 THR A CA 1
ATOM 1246 C C . THR A 1 169 ? 9.444 -12.172 -21.550 1.00 76.88 169 THR A C 1
ATOM 1248 O O . THR A 1 169 ? 10.120 -12.663 -22.455 1.00 76.88 169 THR A O 1
ATOM 1251 N N . ILE A 1 170 ? 9.512 -12.596 -20.287 1.00 74.56 170 ILE A N 1
ATOM 1252 C CA . ILE A 1 170 ? 10.331 -13.743 -19.883 1.00 74.56 170 ILE A CA 1
ATOM 1253 C C . ILE A 1 170 ? 9.746 -15.005 -20.519 1.00 74.56 170 ILE A C 1
ATOM 1255 O O . ILE A 1 170 ? 8.540 -15.255 -20.417 1.00 74.56 170 ILE A O 1
ATOM 1259 N N . ASP A 1 171 ? 10.597 -15.800 -21.162 1.00 72.94 171 ASP A N 1
ATOM 1260 C CA . ASP A 1 171 ? 10.187 -17.080 -21.726 1.00 72.94 171 ASP A CA 1
ATOM 1261 C C . ASP A 1 171 ? 9.755 -18.069 -20.626 1.00 72.94 171 ASP A C 1
ATOM 1263 O O . ASP A 1 171 ? 10.316 -18.102 -19.532 1.00 72.94 171 ASP A O 1
ATOM 1267 N N . GLY A 1 172 ? 8.694 -18.837 -20.881 1.00 70.06 172 GLY A N 1
ATOM 1268 C CA . GLY A 1 172 ? 8.146 -19.819 -19.934 1.00 70.06 172 GLY A CA 1
ATOM 1269 C C . GLY A 1 172 ? 7.323 -19.272 -18.752 1.00 70.06 172 GLY A C 1
ATOM 1270 O O . GLY A 1 172 ? 6.733 -20.067 -18.012 1.00 70.06 172 GLY A O 1
ATOM 1271 N N . ALA A 1 173 ? 7.225 -17.951 -18.563 1.00 73.25 173 ALA A N 1
ATOM 1272 C CA . ALA A 1 173 ? 6.380 -17.356 -17.525 1.00 73.25 173 ALA A CA 1
ATOM 1273 C C . ALA A 1 173 ? 4.910 -17.286 -17.967 1.00 73.25 173 ALA A C 1
ATOM 1275 O O . ALA A 1 173 ? 4.579 -16.780 -19.041 1.00 73.25 173 ALA A O 1
ATOM 1276 N N . ASN A 1 174 ? 3.994 -17.773 -17.128 1.00 74.81 174 ASN A N 1
ATOM 1277 C CA . ASN A 1 174 ? 2.567 -17.597 -17.369 1.00 74.81 174 ASN A CA 1
ATOM 1278 C C . ASN A 1 174 ? 2.091 -16.192 -16.948 1.00 74.81 174 ASN A C 1
ATOM 1280 O O . ASN A 1 174 ? 2.812 -15.414 -16.326 1.00 74.81 174 ASN A O 1
ATOM 1284 N N . LYS A 1 175 ? 0.823 -15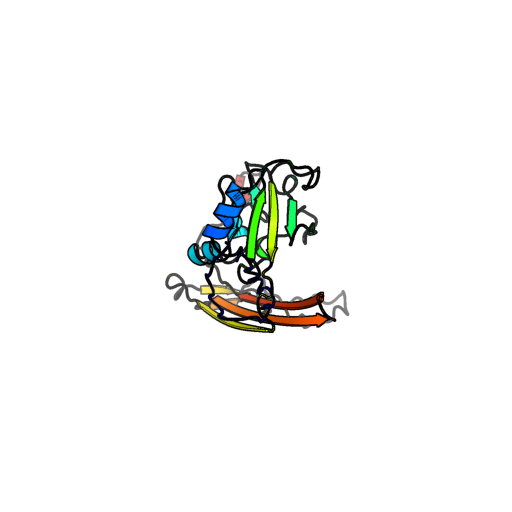.873 -17.240 1.00 69.06 175 LYS A N 1
ATOM 1285 C CA . LYS A 1 175 ? 0.199 -14.580 -16.889 1.00 69.06 175 LYS A CA 1
ATOM 1286 C C . LYS A 1 175 ? 0.097 -14.309 -15.379 1.00 69.06 175 LYS A C 1
ATOM 1288 O O . LYS A 1 175 ? -0.226 -13.191 -14.999 1.00 69.06 175 LYS A O 1
ATOM 1293 N N . PHE A 1 176 ? 0.349 -15.311 -14.538 1.00 70.25 176 PHE A N 1
ATOM 1294 C CA . PHE A 1 176 ? 0.395 -15.198 -13.079 1.00 70.25 176 PHE A CA 1
ATOM 1295 C C . PHE A 1 176 ? 1.832 -15.089 -12.546 1.00 70.25 176 PHE A C 1
ATOM 1297 O O . PHE A 1 176 ? 2.035 -15.129 -11.337 1.00 70.25 176 PHE A O 1
ATOM 1304 N N . GLY A 1 177 ? 2.829 -14.966 -13.430 1.00 68.75 177 GLY A N 1
ATOM 1305 C CA . GLY A 1 177 ? 4.239 -14.875 -13.060 1.00 68.75 177 GLY A CA 1
ATOM 1306 C C . GLY A 1 177 ? 4.845 -16.196 -12.584 1.00 68.75 177 GLY A C 1
ATOM 1307 O O . GLY A 1 177 ? 5.998 -16.208 -12.163 1.00 68.75 177 GLY A O 1
ATOM 1308 N N . THR A 1 178 ? 4.113 -17.313 -12.657 1.00 74.88 178 THR A N 1
ATOM 1309 C CA . THR A 1 178 ? 4.675 -18.629 -12.349 1.00 74.88 178 THR A CA 1
ATOM 1310 C C . THR A 1 178 ? 5.248 -19.260 -13.608 1.00 74.88 178 THR A C 1
ATOM 1312 O O . THR A 1 178 ? 4.670 -19.189 -14.696 1.00 74.88 178 THR A O 1
ATOM 1315 N N . GLN A 1 179 ? 6.415 -19.876 -13.467 1.00 71.38 179 GLN A N 1
ATOM 1316 C CA . GLN A 1 179 ? 7.023 -20.664 -14.528 1.00 71.38 179 GLN A CA 1
ATOM 1317 C C . GLN A 1 179 ? 6.688 -22.129 -14.283 1.00 71.38 179 GLN A C 1
ATOM 1319 O O . GLN A 1 179 ? 6.898 -22.652 -13.187 1.00 71.38 179 GLN A O 1
ATOM 1324 N N . LYS A 1 180 ? 6.147 -22.806 -15.297 1.00 63.22 180 LYS A N 1
ATOM 1325 C CA . LYS A 1 180 ? 6.001 -24.260 -15.238 1.00 63.22 180 LYS A CA 1
ATOM 1326 C C . LYS A 1 180 ? 7.375 -24.857 -15.524 1.00 63.22 180 LYS A C 1
ATOM 1328 O O . LYS A 1 180 ? 7.773 -24.975 -16.677 1.00 63.22 180 LYS A O 1
ATOM 1333 N N . LEU A 1 181 ? 8.105 -25.199 -14.467 1.00 63.91 181 LEU A N 1
ATOM 1334 C CA . LEU A 1 181 ? 9.363 -25.929 -14.579 1.00 63.91 181 LEU A CA 1
ATOM 1335 C C . LEU A 1 181 ? 9.033 -27.351 -15.052 1.00 63.91 181 LEU A C 1
ATOM 1337 O O . LEU A 1 181 ? 8.581 -28.187 -14.277 1.00 63.91 181 LEU A O 1
ATOM 1341 N N . THR A 1 182 ? 9.186 -27.615 -16.348 1.00 56.47 182 THR A N 1
ATOM 1342 C CA . THR A 1 182 ? 8.801 -28.897 -16.970 1.00 56.47 182 THR A CA 1
ATOM 1343 C C . THR A 1 182 ? 9.781 -30.041 -16.661 1.00 56.47 182 THR A C 1
ATOM 1345 O O . THR A 1 182 ? 9.611 -31.140 -17.176 1.00 56.47 182 THR A O 1
ATOM 1348 N N . HIS A 1 183 ? 10.799 -29.830 -15.821 1.00 56.16 183 HIS A N 1
ATOM 1349 C CA . HIS A 1 183 ? 11.877 -30.801 -15.630 1.00 56.16 183 HIS A CA 1
ATOM 1350 C C . HIS A 1 183 ? 12.072 -31.165 -14.158 1.00 56.16 183 HIS A C 1
ATOM 1352 O O . HIS A 1 183 ? 12.244 -30.298 -13.303 1.00 56.16 183 HIS A O 1
ATOM 1358 N N . SER A 1 184 ? 12.086 -32.466 -13.878 1.00 54.66 184 SER A N 1
ATOM 1359 C CA . SER A 1 184 ? 12.580 -33.020 -12.622 1.00 54.66 184 SER A CA 1
ATOM 1360 C C . SER A 1 184 ? 14.110 -32.931 -12.621 1.00 54.66 184 SER A C 1
ATOM 1362 O O . SER A 1 184 ? 14.750 -33.390 -13.565 1.00 54.66 184 SER A O 1
ATOM 1364 N N . ILE A 1 185 ? 14.707 -32.342 -11.580 1.00 57.78 185 ILE A N 1
ATOM 1365 C CA . ILE A 1 185 ? 16.165 -32.338 -11.360 1.00 57.78 185 ILE A CA 1
ATOM 1366 C C . ILE A 1 185 ? 16.557 -33.736 -10.854 1.00 57.78 185 ILE A C 1
ATOM 1368 O O . ILE A 1 185 ? 16.871 -33.923 -9.686 1.00 57.78 185 ILE A O 1
ATOM 1372 N N . THR A 1 186 ? 16.403 -34.760 -11.689 1.00 60.31 186 THR A N 1
ATOM 1373 C CA . THR A 1 186 ? 16.741 -36.148 -11.327 1.00 60.31 186 THR A CA 1
ATOM 1374 C C . THR A 1 186 ? 18.108 -36.567 -11.845 1.00 60.31 186 THR A C 1
ATOM 1376 O O . THR A 1 186 ? 18.588 -37.631 -11.476 1.00 60.31 186 THR A O 1
ATOM 1379 N N . ASP A 1 187 ? 18.745 -35.734 -12.668 1.00 64.88 187 ASP A N 1
ATOM 1380 C CA . ASP A 1 187 ? 20.061 -36.007 -13.227 1.00 64.88 187 ASP A CA 1
ATOM 1381 C C . ASP A 1 187 ? 20.912 -34.730 -13.254 1.00 64.88 187 ASP A C 1
ATOM 1383 O O . ASP A 1 187 ? 20.633 -33.792 -14.002 1.00 64.88 187 ASP A O 1
ATOM 1387 N N . PHE A 1 188 ? 21.953 -34.692 -12.419 1.00 65.25 188 PHE A N 1
ATOM 1388 C CA . PHE A 1 188 ? 22.910 -33.582 -12.342 1.00 65.25 188 PHE A CA 1
ATOM 1389 C C . PHE A 1 188 ? 23.835 -33.495 -13.567 1.00 65.25 188 PHE A C 1
ATOM 1391 O O . PHE A 1 188 ? 24.559 -32.511 -13.708 1.00 65.25 188 PHE A O 1
ATOM 1398 N N . SER A 1 189 ? 23.826 -34.501 -14.449 1.00 66.50 189 SER A N 1
ATOM 1399 C CA . SER A 1 189 ? 24.629 -34.531 -15.676 1.00 66.50 189 SER A CA 1
ATOM 1400 C C . SER A 1 189 ? 23.905 -33.958 -16.902 1.00 66.50 189 SER A C 1
ATOM 1402 O O . SER A 1 189 ? 24.541 -33.692 -17.923 1.00 66.50 189 SER A O 1
ATOM 1404 N N . VAL A 1 190 ? 22.595 -33.694 -16.806 1.00 60.66 190 VAL A N 1
ATOM 1405 C CA . VAL A 1 190 ? 21.791 -33.141 -17.904 1.00 60.66 190 VAL A CA 1
ATOM 1406 C C . VAL A 1 190 ? 21.480 -31.663 -17.645 1.00 60.66 190 VAL A C 1
ATOM 1408 O O . VAL A 1 190 ? 20.572 -31.313 -16.891 1.00 60.66 190 VAL A O 1
ATOM 1411 N N . TYR A 1 191 ? 22.194 -30.770 -18.333 1.00 57.34 191 TYR A N 1
ATOM 1412 C CA . TYR A 1 191 ? 21.861 -29.340 -18.405 1.00 57.34 191 TYR A CA 1
ATOM 1413 C C . TYR A 1 191 ? 20.618 -29.138 -19.296 1.00 57.34 191 TYR A C 1
ATOM 1415 O O . TYR A 1 191 ? 20.728 -28.877 -20.490 1.00 57.34 191 TYR A O 1
ATOM 1423 N N . ASN A 1 192 ? 19.412 -29.278 -18.732 1.00 53.94 192 ASN A N 1
ATOM 1424 C CA . ASN A 1 192 ? 18.145 -29.170 -19.479 1.00 53.94 192 ASN A CA 1
ATOM 1425 C C . ASN A 1 192 ? 17.477 -27.781 -19.385 1.00 53.94 192 ASN A C 1
ATOM 1427 O O . ASN A 1 192 ? 16.252 -27.647 -19.455 1.00 53.94 192 ASN A O 1
ATOM 1431 N N . PHE A 1 193 ? 18.266 -26.720 -19.198 1.00 60.03 193 PHE A N 1
ATOM 1432 C CA . PHE A 1 193 ? 17.753 -25.350 -19.212 1.00 60.03 193 PHE A CA 1
ATOM 1433 C C . PHE A 1 193 ? 17.531 -24.918 -20.667 1.00 60.03 193 PHE A C 1
ATOM 1435 O O . PHE A 1 193 ? 18.416 -24.364 -21.307 1.00 60.03 193 PHE A O 1
ATOM 1442 N N . LYS A 1 194 ? 16.331 -25.166 -21.203 1.00 53.16 194 LYS A N 1
ATOM 1443 C CA . LYS A 1 194 ? 15.891 -24.591 -22.489 1.00 53.16 194 LYS A CA 1
ATOM 1444 C C . LYS A 1 194 ? 15.452 -23.127 -22.386 1.00 53.16 194 LYS A C 1
ATOM 1446 O O . LYS A 1 194 ? 14.883 -22.614 -23.342 1.00 53.16 194 LYS A O 1
ATOM 1451 N N . ASN A 1 195 ? 15.676 -22.459 -21.253 1.00 54.75 195 ASN A N 1
ATOM 1452 C CA . ASN A 1 195 ? 15.409 -21.029 -21.164 1.00 54.75 195 ASN A CA 1
ATOM 1453 C C . ASN A 1 195 ? 16.390 -20.324 -22.098 1.00 54.75 195 ASN A C 1
ATOM 1455 O O . ASN A 1 195 ? 17.575 -20.194 -21.791 1.00 54.75 195 ASN A O 1
ATOM 1459 N N . SER A 1 196 ? 15.895 -19.906 -23.259 1.00 57.03 196 SER A N 1
ATOM 1460 C CA . SER A 1 196 ? 16.634 -18.980 -24.094 1.00 57.03 196 SER A CA 1
ATOM 1461 C C . SER A 1 196 ? 16.738 -17.666 -23.324 1.00 57.03 196 SER A C 1
ATOM 1463 O O . SER A 1 196 ? 15.737 -17.156 -22.824 1.00 57.03 196 SER A O 1
ATOM 1465 N N . PHE A 1 197 ? 17.936 -17.086 -23.241 1.00 61.88 197 PHE A N 1
ATOM 1466 C CA . PHE A 1 197 ? 18.088 -15.699 -22.786 1.00 61.88 197 PHE A CA 1
ATOM 1467 C C . PHE A 1 197 ? 17.388 -14.710 -23.732 1.00 61.88 197 PHE A C 1
ATOM 1469 O O . PHE A 1 197 ? 17.274 -13.529 -23.415 1.00 61.88 197 PHE A O 1
ATOM 1476 N N . GLN A 1 198 ? 16.912 -15.181 -24.890 1.00 66.44 198 GLN A N 1
ATOM 1477 C CA . GLN A 1 198 ? 16.133 -14.391 -25.819 1.00 66.44 198 GLN A CA 1
ATOM 1478 C C . GLN A 1 198 ? 14.702 -14.197 -25.287 1.00 66.44 198 GLN A C 1
ATOM 1480 O O . GLN A 1 198 ? 13.949 -15.165 -25.185 1.00 66.44 198 GLN A O 1
ATOM 1485 N N . PRO A 1 199 ? 14.298 -12.958 -24.962 1.00 71.38 199 PRO A N 1
ATOM 1486 C CA . PRO A 1 199 ? 12.949 -12.678 -24.495 1.00 71.38 199 PRO A CA 1
ATOM 1487 C C . PRO A 1 199 ? 11.912 -12.941 -25.591 1.00 71.38 199 PRO A C 1
ATOM 1489 O O . PRO A 1 199 ? 12.148 -12.685 -26.775 1.00 71.38 199 PRO A O 1
ATOM 1492 N N . ASN A 1 200 ? 10.720 -13.371 -25.180 1.00 76.00 200 ASN A N 1
ATOM 1493 C CA . ASN A 1 200 ? 9.573 -13.465 -26.071 1.00 76.00 200 ASN A CA 1
ATOM 1494 C C . ASN A 1 200 ? 9.041 -12.068 -26.376 1.00 76.00 200 ASN A C 1
ATOM 1496 O O . ASN A 1 200 ? 8.783 -11.268 -25.472 1.00 76.00 200 ASN A O 1
ATOM 1500 N N . ARG A 1 201 ? 8.838 -11.802 -27.663 1.00 81.31 201 ARG A N 1
ATOM 1501 C CA . ARG A 1 201 ? 8.364 -10.520 -28.179 1.00 81.31 201 ARG A CA 1
ATOM 1502 C C . ARG A 1 201 ? 6.854 -10.554 -28.303 1.00 81.31 201 ARG A C 1
ATOM 1504 O O . ARG A 1 201 ? 6.297 -11.453 -28.931 1.00 81.31 201 ARG A O 1
ATOM 1511 N N . GLN A 1 202 ? 6.183 -9.589 -27.695 1.00 78.06 202 GLN A N 1
ATOM 1512 C CA . GLN A 1 202 ? 4.735 -9.468 -27.779 1.00 78.06 202 GLN A CA 1
ATOM 1513 C C . GLN A 1 202 ? 4.346 -8.013 -27.999 1.00 78.06 202 GLN A C 1
ATOM 1515 O O . GLN A 1 202 ? 4.753 -7.122 -27.253 1.00 78.06 202 GLN A O 1
ATOM 1520 N N . ASN A 1 203 ? 3.517 -7.785 -29.012 1.00 79.56 203 ASN A N 1
ATOM 1521 C CA . ASN A 1 203 ? 2.971 -6.467 -29.308 1.00 79.56 203 ASN A CA 1
ATOM 1522 C C . ASN A 1 203 ? 1.765 -6.192 -28.415 1.00 79.56 203 ASN A C 1
ATOM 1524 O O . ASN A 1 203 ? 0.975 -7.102 -28.173 1.00 79.56 203 ASN A O 1
ATOM 1528 N N . LEU A 1 204 ? 1.612 -4.930 -28.003 1.00 79.25 204 LEU A N 1
ATOM 1529 C CA . LEU A 1 204 ? 0.484 -4.424 -27.218 1.00 79.25 204 LEU A CA 1
ATOM 1530 C C . LEU A 1 204 ? 0.245 -5.194 -25.909 1.00 79.25 204 LEU A C 1
ATOM 1532 O O . LEU A 1 204 ? -0.388 -6.247 -25.869 1.00 79.25 204 LEU A O 1
ATOM 1536 N N . GLN A 1 205 ? 0.664 -4.599 -24.797 1.00 84.19 205 GLN A N 1
ATOM 1537 C CA . GLN A 1 205 ? 0.361 -5.135 -23.477 1.00 84.19 205 GLN A CA 1
ATOM 1538 C C . GLN A 1 205 ? -0.808 -4.406 -22.821 1.00 84.19 205 GLN A C 1
ATOM 1540 O O . GLN A 1 205 ? -0.915 -3.179 -22.866 1.00 84.19 205 GLN A O 1
ATOM 1545 N N . ILE A 1 206 ? -1.694 -5.188 -22.208 1.00 86.44 206 ILE A N 1
ATOM 1546 C CA . ILE A 1 206 ? -2.899 -4.698 -21.542 1.00 86.44 206 ILE A CA 1
ATOM 1547 C C . ILE A 1 206 ? -2.732 -4.918 -20.046 1.00 86.44 206 ILE A C 1
ATOM 1549 O O . ILE A 1 206 ? -2.654 -6.062 -19.593 1.00 86.44 206 ILE A O 1
ATOM 1553 N N . ASN A 1 207 ? -2.741 -3.830 -19.282 1.00 88.31 207 ASN A N 1
ATOM 1554 C CA . ASN A 1 207 ? -2.756 -3.887 -17.827 1.00 88.31 207 ASN A CA 1
ATOM 1555 C C . ASN A 1 207 ? -4.074 -4.497 -17.368 1.00 88.31 207 ASN A C 1
ATOM 1557 O O . ASN A 1 207 ? -5.132 -4.121 -17.871 1.00 88.31 207 ASN A O 1
ATOM 1561 N N . LYS A 1 208 ? -4.026 -5.413 -16.405 1.00 89.19 208 LYS A N 1
ATOM 1562 C CA . LYS A 1 208 ? -5.216 -6.074 -15.861 1.00 89.19 208 LYS A CA 1
ATOM 1563 C C . LYS A 1 208 ? -5.178 -6.037 -14.350 1.00 89.19 208 LYS A C 1
ATOM 1565 O O . LYS A 1 208 ? -4.125 -6.221 -13.749 1.00 89.19 208 LYS A O 1
ATOM 1570 N N . SER A 1 209 ? -6.330 -5.839 -13.732 1.00 87.44 209 SER A N 1
ATOM 1571 C CA . SER A 1 209 ? -6.481 -5.954 -12.290 1.00 87.44 209 SER A CA 1
ATOM 1572 C C . SER A 1 209 ? -7.782 -6.659 -11.941 1.00 87.44 209 SER A C 1
ATOM 1574 O O . SER A 1 209 ? -8.814 -6.479 -12.584 1.00 87.44 209 SER A O 1
ATOM 1576 N N . ALA A 1 210 ? -7.728 -7.489 -10.914 1.00 88.69 210 ALA A N 1
ATOM 1577 C CA . ALA A 1 210 ? -8.871 -8.148 -10.324 1.00 88.69 210 ALA A CA 1
ATOM 1578 C C . ALA A 1 210 ? -8.747 -8.014 -8.811 1.00 88.69 210 ALA A C 1
ATOM 1580 O O . ALA A 1 210 ? -7.717 -8.337 -8.227 1.00 88.69 210 ALA A O 1
ATOM 1581 N N . SER A 1 211 ? -9.800 -7.534 -8.164 1.00 86.69 211 SER A N 1
ATOM 1582 C CA . SER A 1 211 ? -9.877 -7.529 -6.709 1.00 86.69 211 SER A CA 1
ATOM 1583 C C . SER A 1 211 ? -11.230 -8.043 -6.262 1.00 86.69 211 SER A C 1
ATOM 1585 O O . SER A 1 211 ? -12.262 -7.719 -6.854 1.00 86.69 211 SER A O 1
ATOM 1587 N N . PHE A 1 212 ? -11.229 -8.844 -5.207 1.00 89.44 212 PHE A N 1
ATOM 1588 C CA . PHE A 1 212 ? -12.443 -9.266 -4.536 1.00 89.44 212 PHE A CA 1
ATOM 1589 C C . PHE A 1 212 ? -12.319 -8.977 -3.049 1.00 89.44 212 PHE A C 1
ATOM 1591 O O . PHE A 1 212 ? -11.245 -9.061 -2.459 1.00 89.44 212 PHE A O 1
ATOM 1598 N N . LYS A 1 213 ? -13.445 -8.637 -2.442 1.00 87.12 213 LYS A N 1
ATOM 1599 C CA . LYS A 1 213 ? -13.580 -8.362 -1.020 1.00 87.12 213 LYS A CA 1
ATOM 1600 C C . LYS A 1 213 ? -14.788 -9.128 -0.532 1.00 87.12 213 LYS A C 1
ATOM 1602 O O . LYS A 1 213 ? -15.848 -9.036 -1.149 1.00 87.12 213 LYS A O 1
ATOM 1607 N N . TYR A 1 214 ? -14.647 -9.836 0.572 1.00 90.44 214 TYR A N 1
ATOM 1608 C CA . TYR A 1 214 ? -15.749 -10.493 1.248 1.00 90.44 214 TYR A CA 1
ATOM 1609 C C . TYR A 1 214 ? -15.580 -10.322 2.748 1.00 90.44 214 TYR A C 1
ATOM 1611 O O . TYR A 1 214 ? -14.499 -10.526 3.287 1.00 90.44 214 TYR A O 1
ATOM 1619 N N . GLY A 1 215 ? -16.647 -9.970 3.447 1.00 90.69 215 GLY A N 1
ATOM 1620 C CA . GLY A 1 215 ? -16.614 -9.936 4.893 1.00 90.69 215 GLY A CA 1
ATOM 1621 C C . GLY A 1 215 ? -17.962 -10.211 5.518 1.00 90.69 215 GLY A C 1
ATOM 1622 O O . GLY A 1 215 ? -19.015 -9.885 4.964 1.00 90.69 215 GLY A O 1
ATOM 1623 N N . LYS A 1 216 ? -17.914 -10.831 6.692 1.00 91.06 216 LYS A N 1
ATOM 1624 C CA . LYS A 1 216 ? -19.084 -11.227 7.467 1.00 91.06 216 LYS A CA 1
ATOM 1625 C C . LYS A 1 216 ? -18.829 -10.961 8.944 1.00 91.06 216 LYS A C 1
ATOM 1627 O O . LYS A 1 216 ? -17.809 -11.377 9.487 1.00 91.06 216 LYS A O 1
ATOM 1632 N N . LYS A 1 217 ? -19.771 -10.272 9.583 1.00 90.19 217 LYS A N 1
ATOM 1633 C CA . LYS A 1 217 ? -19.812 -10.054 11.028 1.00 90.19 217 LYS A CA 1
ATOM 1634 C C . LYS A 1 217 ? -20.782 -11.052 11.644 1.00 90.19 217 LYS A C 1
ATOM 1636 O O . LYS A 1 217 ? -21.924 -11.181 11.211 1.00 90.19 217 LYS A O 1
ATOM 1641 N N . PHE A 1 218 ? -20.291 -11.768 12.634 1.00 89.25 218 PHE A N 1
ATOM 1642 C CA . PHE A 1 218 ? -21.002 -12.704 13.478 1.00 89.25 218 PHE A CA 1
ATOM 1643 C C . PHE A 1 218 ? -21.241 -12.020 14.820 1.00 89.25 218 PHE A C 1
ATOM 1645 O O . PHE A 1 218 ? -20.313 -11.482 15.420 1.00 89.25 218 PHE A O 1
ATOM 1652 N N . VAL A 1 219 ? -22.485 -12.006 15.281 1.00 88.00 219 VAL A N 1
ATOM 1653 C CA . VAL A 1 219 ? -22.819 -11.540 16.628 1.00 88.00 219 VAL A CA 1
ATOM 1654 C C . VAL A 1 219 ? -22.708 -12.751 17.552 1.00 88.00 219 VAL A C 1
ATOM 1656 O O . VAL A 1 219 ? -23.308 -13.787 17.273 1.00 88.00 219 VAL A O 1
ATOM 1659 N N . VAL A 1 220 ? -21.889 -12.649 18.595 1.00 84.44 220 VAL A N 1
ATOM 1660 C CA . VAL A 1 220 ? -21.649 -13.698 19.590 1.00 84.44 220 VAL A CA 1
ATOM 1661 C C . VAL A 1 220 ? -22.198 -13.198 20.927 1.00 84.44 220 VAL A C 1
ATOM 1663 O O . VAL A 1 220 ? -21.593 -12.358 21.588 1.00 84.44 220 VAL A O 1
ATOM 1666 N N . GLY A 1 221 ? -23.366 -13.701 21.325 1.00 81.38 221 GLY A N 1
ATOM 1667 C CA . GLY A 1 221 ? -24.058 -13.258 22.540 1.00 81.38 221 GLY A CA 1
ATOM 1668 C C . GLY A 1 221 ? -24.674 -11.859 22.419 1.00 81.38 221 GLY A C 1
ATOM 1669 O O . GLY A 1 221 ? -24.943 -11.381 21.320 1.00 81.38 221 GLY A O 1
ATOM 1670 N N . THR A 1 222 ? -24.916 -11.206 23.559 1.00 75.56 222 THR A N 1
ATOM 1671 C CA . THR A 1 222 ? -25.721 -9.972 23.628 1.00 75.56 222 THR A CA 1
ATOM 1672 C C . THR A 1 222 ? -24.964 -8.712 23.190 1.00 75.56 222 THR A C 1
ATOM 1674 O O . THR A 1 222 ? -25.605 -7.760 22.768 1.00 75.56 222 THR A O 1
ATOM 1677 N N . ASN A 1 223 ? -23.620 -8.697 23.248 1.00 78.12 223 ASN A N 1
ATOM 1678 C CA . ASN A 1 223 ? -22.812 -7.499 22.944 1.00 78.12 223 ASN A CA 1
ATOM 1679 C C . ASN A 1 223 ? -21.477 -7.742 22.214 1.00 78.12 223 ASN A C 1
ATOM 1681 O O . ASN A 1 223 ? -20.826 -6.769 21.832 1.00 78.12 223 ASN A O 1
ATOM 1685 N N . ASN A 1 224 ? -21.045 -8.989 21.993 1.00 82.88 224 ASN A N 1
ATOM 1686 C CA . ASN A 1 224 ? -19.770 -9.238 21.318 1.00 82.88 224 ASN A CA 1
ATOM 1687 C C . ASN A 1 224 ? -19.991 -9.492 19.829 1.00 82.88 224 ASN A C 1
ATOM 1689 O O . ASN A 1 224 ? -20.928 -10.173 19.419 1.00 82.88 224 ASN A O 1
ATOM 1693 N N . THR A 1 225 ? -19.108 -8.954 18.994 1.00 84.81 225 THR A N 1
ATOM 1694 C CA . THR A 1 225 ? -19.129 -9.208 17.552 1.00 84.81 225 THR A CA 1
ATOM 1695 C C . THR A 1 225 ? -17.773 -9.710 17.104 1.00 84.81 225 THR A C 1
ATOM 1697 O O . THR A 1 225 ? -16.753 -9.104 17.419 1.00 84.81 225 THR A O 1
ATOM 1700 N N . PHE A 1 226 ? -17.771 -10.772 16.315 1.00 85.31 226 PHE A N 1
ATOM 1701 C CA . PHE A 1 226 ? -16.601 -11.305 15.640 1.00 85.31 226 PHE A CA 1
ATOM 1702 C C . PHE A 1 226 ? -16.744 -11.055 14.140 1.00 85.31 226 PHE A C 1
ATOM 1704 O O . PHE A 1 226 ? -17.780 -11.366 13.562 1.00 85.31 226 PHE A O 1
ATOM 1711 N N . SER A 1 227 ? -15.742 -10.489 13.474 1.00 86.06 227 SER A N 1
ATOM 1712 C CA . SER A 1 227 ? -15.802 -10.241 12.028 1.00 86.06 227 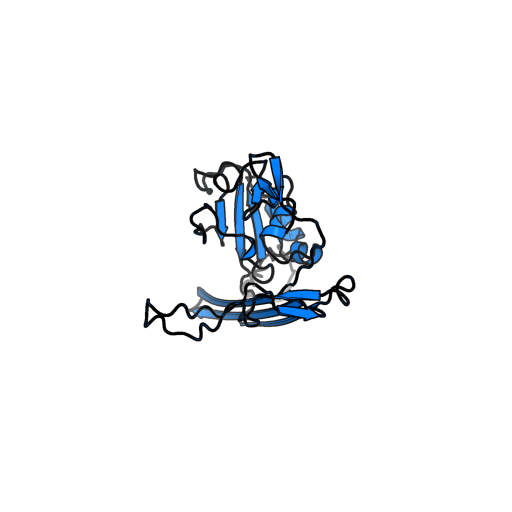SER A CA 1
ATOM 1713 C C . SER A 1 227 ? -14.676 -10.940 11.293 1.00 86.06 227 SER A C 1
ATOM 1715 O O . SER A 1 227 ? -13.518 -10.810 11.673 1.00 86.06 227 SER A O 1
ATOM 1717 N N . VAL A 1 228 ? -15.021 -11.605 10.193 1.00 87.75 228 VAL A N 1
ATOM 1718 C CA . VAL A 1 228 ? -14.065 -12.182 9.247 1.00 87.75 228 VAL A CA 1
ATOM 1719 C C . VAL A 1 228 ? -14.044 -11.318 7.997 1.00 87.75 228 VAL A C 1
ATOM 1721 O O . VAL A 1 228 ? -15.102 -10.952 7.475 1.00 87.75 228 VAL A O 1
ATOM 1724 N N . PHE A 1 229 ? -12.843 -11.007 7.519 1.00 85.12 229 PHE A N 1
ATOM 1725 C CA . PHE A 1 229 ? -12.620 -10.206 6.325 1.00 85.12 229 PHE A CA 1
ATOM 1726 C C . PHE A 1 229 ? -11.585 -10.884 5.433 1.00 85.12 229 PHE A C 1
ATOM 1728 O O . PHE A 1 229 ? -10.500 -11.234 5.886 1.00 85.12 229 PHE A O 1
ATOM 1735 N N . LEU A 1 230 ? -11.940 -11.077 4.170 1.00 86.81 230 LEU A N 1
ATOM 1736 C CA . LEU A 1 230 ? -11.113 -11.681 3.138 1.00 86.81 230 LEU A CA 1
ATOM 1737 C C . LEU A 1 230 ? -10.987 -10.694 1.989 1.00 86.81 230 LEU A C 1
ATOM 1739 O O . LEU A 1 230 ? -11.989 -10.193 1.471 1.00 86.81 230 LEU A O 1
ATOM 1743 N N . VAL A 1 231 ? -9.752 -10.426 1.579 1.00 83.50 231 VAL A N 1
ATOM 1744 C CA . VAL A 1 231 ? -9.468 -9.599 0.410 1.00 83.50 231 VAL A CA 1
ATOM 1745 C C . VAL A 1 231 ? -8.423 -10.288 -0.437 1.00 83.50 231 VAL A C 1
ATOM 1747 O O . VAL A 1 231 ? -7.424 -10.769 0.086 1.00 83.50 231 VAL A O 1
ATOM 1750 N N . GLY A 1 232 ? -8.659 -10.318 -1.741 1.00 84.94 232 GLY A N 1
ATOM 1751 C CA . GLY A 1 232 ? -7.668 -10.731 -2.718 1.00 84.94 232 GLY A CA 1
ATOM 1752 C C . GLY A 1 232 ? -7.511 -9.661 -3.781 1.00 84.94 232 GLY A C 1
ATOM 1753 O O . GLY A 1 232 ? -8.496 -9.073 -4.235 1.00 84.94 232 GLY A O 1
ATOM 1754 N N . ASN A 1 233 ? -6.267 -9.419 -4.174 1.00 82.19 233 ASN A N 1
ATOM 1755 C CA . ASN A 1 233 ? -5.911 -8.581 -5.304 1.00 82.19 233 ASN A CA 1
ATOM 1756 C C . ASN A 1 233 ? -4.943 -9.355 -6.200 1.00 82.19 233 ASN A C 1
ATOM 1758 O O . ASN A 1 233 ? -4.038 -10.027 -5.715 1.00 82.19 233 ASN A O 1
ATOM 1762 N N . SER A 1 234 ? -5.156 -9.262 -7.504 1.00 85.25 234 SER A N 1
ATOM 1763 C CA . SER A 1 234 ? -4.195 -9.645 -8.520 1.00 85.25 234 SER A CA 1
ATOM 1764 C C . SER A 1 234 ? -4.111 -8.510 -9.530 1.00 85.25 234 SER A C 1
ATOM 1766 O O . SER A 1 234 ? -5.130 -8.076 -10.072 1.00 85.25 234 SER A O 1
ATOM 1768 N N . SER A 1 235 ? -2.902 -8.022 -9.791 1.00 82.75 235 SER A N 1
ATOM 1769 C CA . SER A 1 235 ? -2.655 -7.027 -10.829 1.00 82.75 235 SER A CA 1
ATOM 1770 C C . SER A 1 235 ? -1.476 -7.443 -11.700 1.00 82.75 235 SER A C 1
ATOM 1772 O O . SER A 1 235 ? -0.502 -8.017 -11.222 1.00 82.75 235 SER A O 1
ATOM 1774 N N . GLY A 1 236 ? -1.594 -7.178 -12.996 1.00 84.12 236 GLY A N 1
ATOM 1775 C CA . GLY A 1 236 ? -0.543 -7.342 -13.989 1.00 84.12 236 GLY A CA 1
ATOM 1776 C C . GLY A 1 236 ? -0.373 -6.020 -14.718 1.00 84.12 236 GLY A C 1
ATOM 1777 O O . GLY A 1 236 ? -1.261 -5.616 -15.470 1.00 84.12 236 GLY A O 1
ATOM 1778 N N . ASN A 1 237 ? 0.742 -5.341 -14.458 1.00 82.81 237 ASN A N 1
ATOM 1779 C CA . ASN A 1 237 ? 1.075 -4.052 -15.052 1.00 82.81 237 ASN A CA 1
ATOM 1780 C C . ASN A 1 237 ? 2.290 -4.209 -15.958 1.00 82.81 237 ASN A C 1
ATOM 1782 O O . ASN A 1 237 ? 3.250 -4.888 -15.598 1.00 82.81 237 ASN A O 1
ATOM 1786 N N . TYR A 1 238 ? 2.262 -3.540 -17.102 1.00 83.31 238 TYR A N 1
ATOM 1787 C CA . TYR A 1 238 ? 3.354 -3.537 -18.058 1.00 83.31 238 TYR A CA 1
ATOM 1788 C C . TYR A 1 238 ? 3.987 -2.157 -18.119 1.00 83.31 238 TYR A C 1
ATOM 1790 O O . TYR A 1 238 ? 3.299 -1.135 -18.188 1.00 83.31 238 TYR A O 1
ATOM 1798 N N . GLN A 1 239 ? 5.314 -2.140 -18.104 1.00 81.94 239 GLN A N 1
ATOM 1799 C CA . GLN A 1 239 ? 6.100 -0.928 -18.236 1.00 81.94 239 GLN A CA 1
ATOM 1800 C C . GLN A 1 239 ? 6.969 -1.034 -19.484 1.00 81.94 239 GLN A C 1
ATOM 1802 O O . GLN A 1 239 ? 7.630 -2.043 -19.705 1.00 81.94 239 GLN A O 1
ATOM 1807 N N . TYR A 1 240 ? 6.959 0.025 -20.285 1.00 83.19 240 TYR A N 1
ATOM 1808 C CA . TYR A 1 240 ? 7.872 0.204 -21.403 1.00 83.19 240 TYR A CA 1
ATOM 1809 C C . TYR A 1 240 ? 8.825 1.342 -21.044 1.00 83.19 240 TYR A C 1
ATOM 1811 O O . TYR A 1 240 ? 8.379 2.414 -20.628 1.00 83.19 240 TYR A O 1
ATOM 1819 N N . GLN A 1 241 ? 10.125 1.099 -21.165 1.00 79.81 241 GLN A N 1
ATOM 1820 C CA . GLN A 1 241 ? 11.158 2.110 -20.980 1.00 79.81 241 GLN A CA 1
ATOM 1821 C C . GLN A 1 241 ? 12.058 2.086 -22.211 1.00 79.81 241 GLN A C 1
ATOM 1823 O O . GLN A 1 241 ? 12.563 1.033 -22.586 1.00 79.81 241 GLN A O 1
ATOM 1828 N N . GLU A 1 242 ? 12.245 3.246 -22.833 1.00 74.19 242 GLU A N 1
ATOM 1829 C CA . GLU A 1 242 ? 13.173 3.432 -23.944 1.00 74.19 242 GLU A CA 1
ATOM 1830 C C . GLU A 1 242 ? 14.333 4.278 -23.424 1.00 74.19 242 GLU A C 1
ATOM 1832 O O . GLU A 1 242 ? 14.157 5.440 -23.059 1.00 74.19 242 GLU A O 1
ATOM 1837 N N . GLY A 1 243 ? 15.511 3.676 -23.305 1.00 67.62 243 GLY A N 1
ATOM 1838 C CA . GLY A 1 243 ? 16.684 4.346 -22.763 1.00 67.62 243 GLY A CA 1
ATOM 1839 C C . GLY A 1 243 ? 17.935 3.505 -22.956 1.00 67.62 243 GLY A C 1
ATOM 1840 O O . GLY A 1 243 ? 17.874 2.281 -22.935 1.00 67.62 243 GLY A O 1
ATOM 1841 N N . ASN A 1 244 ? 19.080 4.163 -23.146 1.00 61.00 244 ASN A N 1
ATOM 1842 C CA . ASN A 1 244 ? 20.365 3.470 -23.128 1.00 61.00 244 ASN A CA 1
ATOM 1843 C C . ASN A 1 244 ? 20.701 3.154 -21.665 1.00 61.00 244 ASN A C 1
ATOM 1845 O O . ASN A 1 244 ? 21.004 4.074 -20.899 1.00 61.00 244 ASN A O 1
ATOM 1849 N N . ILE A 1 245 ? 20.653 1.880 -21.276 1.00 56.94 245 ILE A N 1
ATOM 1850 C CA . ILE A 1 245 ? 21.143 1.441 -19.970 1.00 56.94 245 ILE A CA 1
ATOM 1851 C C . ILE A 1 245 ? 22.668 1.540 -20.023 1.00 56.94 245 ILE A C 1
ATOM 1853 O O . ILE A 1 245 ? 23.340 0.729 -20.648 1.00 56.94 245 ILE A O 1
ATOM 1857 N N . LYS A 1 246 ? 23.225 2.590 -19.416 1.00 50.62 246 LYS A N 1
ATOM 1858 C CA . LYS A 1 246 ? 24.674 2.743 -19.259 1.00 50.62 246 LYS A CA 1
ATOM 1859 C C . LYS A 1 246 ? 25.058 2.198 -17.891 1.00 50.62 246 LYS A C 1
ATOM 1861 O O . LYS A 1 246 ? 24.838 2.865 -16.882 1.00 50.62 246 LYS A O 1
ATOM 1866 N N . GLN A 1 247 ? 25.619 0.995 -17.850 1.00 50.28 247 GLN A N 1
ATOM 1867 C CA . GLN A 1 247 ? 26.291 0.513 -16.648 1.00 50.28 247 GLN A CA 1
ATOM 1868 C C . GLN A 1 247 ? 27.696 1.116 -16.604 1.00 50.28 247 GLN A C 1
ATOM 1870 O O . GLN A 1 247 ? 28.511 0.876 -17.492 1.00 50.28 247 GLN A O 1
ATOM 1875 N N . ASN A 1 248 ? 27.968 1.915 -15.572 1.00 47.00 248 ASN A N 1
ATOM 1876 C CA . ASN A 1 248 ? 29.327 2.312 -15.225 1.00 47.00 248 ASN A CA 1
ATOM 1877 C C . ASN A 1 248 ? 29.883 1.265 -14.263 1.00 47.00 248 ASN A C 1
ATOM 1879 O O . ASN A 1 248 ? 29.426 1.156 -13.126 1.00 47.00 248 ASN A O 1
ATOM 1883 N N . THR A 1 249 ? 30.874 0.504 -14.714 1.00 54.22 249 THR A N 1
ATOM 1884 C CA . THR A 1 249 ? 31.736 -0.240 -13.792 1.00 54.22 249 THR A CA 1
ATOM 1885 C C . THR A 1 249 ? 32.764 0.720 -13.184 1.00 54.22 249 THR A C 1
ATOM 1887 O O . THR A 1 249 ? 33.082 1.756 -13.773 1.00 54.22 249 THR A O 1
ATOM 1890 N N . ASN A 1 250 ? 33.321 0.382 -12.015 1.00 52.69 250 ASN A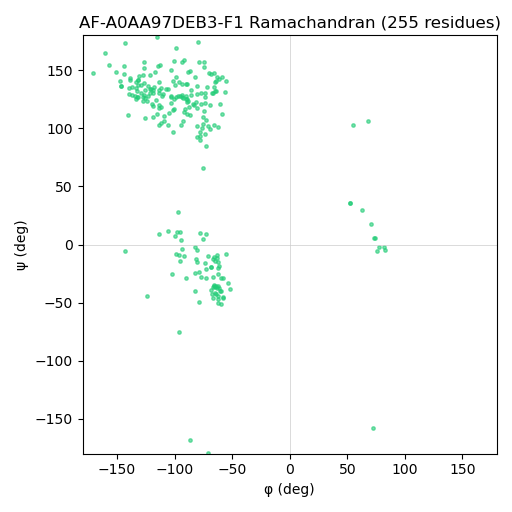 N 1
ATOM 1891 C CA . ASN A 1 250 ? 34.352 1.181 -11.326 1.00 52.69 250 ASN A CA 1
ATOM 1892 C C . ASN A 1 250 ? 35.613 1.478 -12.178 1.00 52.69 250 ASN A C 1
ATOM 1894 O O . ASN A 1 250 ? 36.453 2.262 -11.752 1.00 52.69 250 ASN A O 1
ATOM 1898 N N . GLY A 1 251 ? 35.752 0.873 -13.366 1.00 54.66 251 GLY A N 1
ATOM 1899 C CA . GLY A 1 251 ? 36.830 1.120 -14.328 1.00 54.66 251 GLY A CA 1
ATOM 1900 C C . GLY A 1 251 ? 36.523 2.156 -15.420 1.00 54.66 251 GLY A C 1
ATOM 1901 O O . GLY A 1 251 ? 37.343 2.332 -16.313 1.00 54.66 251 GLY A O 1
ATOM 1902 N N . GLY A 1 252 ? 35.362 2.822 -15.400 1.00 48.28 252 GLY A N 1
ATOM 1903 C CA . GLY A 1 252 ? 35.026 3.879 -16.368 1.00 48.28 252 GLY A CA 1
ATOM 1904 C C . GLY A 1 252 ? 34.683 3.392 -17.783 1.00 48.28 252 GLY A C 1
ATOM 1905 O O . GLY A 1 252 ? 34.457 4.214 -18.672 1.00 48.28 252 GLY A O 1
ATOM 1906 N N . SER A 1 253 ? 34.607 2.079 -18.013 1.00 41.03 253 SER A N 1
ATOM 1907 C CA . SER A 1 253 ? 34.097 1.515 -19.261 1.00 41.03 253 SER A CA 1
ATOM 1908 C C . SER A 1 253 ? 32.570 1.430 -19.220 1.00 41.03 253 SER A C 1
ATOM 1910 O O . SER A 1 253 ? 31.978 0.791 -18.346 1.00 41.03 253 SER A O 1
ATOM 1912 N N . VAL A 1 254 ? 31.937 2.106 -20.182 1.00 45.88 254 VAL A N 1
ATOM 1913 C CA . VAL A 1 254 ? 30.488 2.072 -20.407 1.00 45.88 254 VAL A CA 1
ATOM 1914 C C . VAL A 1 254 ? 30.183 0.885 -21.311 1.00 45.88 254 VAL A C 1
ATOM 1916 O O . VAL A 1 254 ? 30.530 0.909 -22.492 1.00 45.88 254 VAL A O 1
ATOM 1919 N N . PHE A 1 255 ? 29.516 -0.133 -20.774 1.00 47.16 255 PHE A N 1
ATOM 1920 C CA . PHE A 1 255 ? 28.915 -1.180 -21.598 1.00 47.16 255 PHE A CA 1
ATOM 1921 C C . PHE A 1 255 ? 27.493 -0.787 -22.001 1.00 47.16 255 PHE A C 1
ATOM 1923 O O . PHE A 1 255 ? 26.802 -0.050 -21.289 1.00 47.16 255 PHE A O 1
ATOM 1930 N N . ARG A 1 256 ? 27.104 -1.247 -23.189 1.00 39.56 256 ARG A N 1
ATOM 1931 C CA . ARG A 1 256 ? 25.814 -1.009 -23.826 1.00 39.56 256 ARG A CA 1
ATOM 1932 C C . ARG A 1 256 ? 25.167 -2.383 -23.999 1.00 39.56 256 ARG A C 1
ATOM 1934 O O . ARG A 1 256 ? 25.690 -3.162 -24.789 1.00 39.56 256 ARG A O 1
ATOM 1941 N N . ASP A 1 257 ? 24.114 -2.661 -23.239 1.00 42.03 257 ASP A N 1
ATOM 1942 C CA . ASP A 1 257 ? 23.143 -3.710 -23.586 1.00 42.03 257 ASP A CA 1
ATOM 1943 C C . ASP A 1 257 ? 22.024 -3.083 -24.428 1.00 42.03 257 ASP A C 1
ATOM 1945 O O . ASP A 1 257 ? 21.599 -1.947 -24.087 1.00 42.03 257 ASP A O 1
#

Nearest PDB structures (foldseek):
  6z8q-assembly2_B  TM=5.301E-01  e=1.126E-03  Pseudomonas aeruginosa PAO1
  6yfa-assembly1_AA  TM=2.610E-01  e=1.178E+00  Leviviridae sp.
  6ptj-assembly1_3  TM=1.904E-01  e=1.993E+00  Saccharomyces cerevisiae
  3ja8-assembly1_3  TM=2.292E-01  e=3.371E+00  Saccharomyces cerevisiae S288C
  5u8s-assembly1_3  TM=1.490E-01  e=1.488E+00  Saccharomyces cerevisiae S288C